Protein AF-0000000076074965 (afdb_homodimer)

Structure (mmCIF, N/CA/C/O backbone):
data_AF-0000000076074965-model_v1
#
loop_
_entity.id
_entity.type
_entity.pdbx_description
1 polymer 'Uncharacterized protein'
#
loop_
_atom_site.group_PDB
_atom_site.id
_atom_site.type_symbol
_atom_site.label_atom_id
_atom_site.label_alt_id
_atom_site.label_comp_id
_atom_site.label_asym_id
_atom_site.label_entity_id
_atom_site.label_seq_id
_atom_site.pdbx_PDB_ins_code
_atom_site.Cartn_x
_atom_site.Cartn_y
_atom_site.Cartn_z
_atom_site.occupancy
_atom_site.B_iso_or_equiv
_atom_site.auth_seq_id
_atom_site.auth_comp_id
_atom_site.auth_asym_id
_atom_site.auth_atom_id
_atom_site.pdbx_PDB_model_num
ATOM 1 N N . MET A 1 1 ? 56.344 32.188 -5.66 1 30.94 1 MET A N 1
ATOM 2 C CA . MET A 1 1 ? 55.094 32.375 -4.949 1 30.94 1 MET A CA 1
ATOM 3 C C . MET A 1 1 ? 54 31.516 -5.535 1 30.94 1 MET A C 1
ATOM 5 O O . MET A 1 1 ? 53.562 31.734 -6.672 1 30.94 1 MET A O 1
ATOM 9 N N . CYS A 1 2 ? 54.031 30.188 -5.254 1 29.92 2 CYS A N 1
ATOM 10 C CA . CYS A 1 2 ? 53.281 29.031 -5.711 1 29.92 2 CYS A CA 1
ATOM 11 C C . CYS A 1 2 ? 51.812 29.141 -5.324 1 29.92 2 CYS A C 1
ATOM 13 O O . CYS A 1 2 ? 51.5 29.297 -4.145 1 29.92 2 CYS A O 1
ATOM 15 N N . LYS A 1 3 ? 50.969 29.781 -6.207 1 28.8 3 LYS A N 1
ATOM 16 C CA . LYS A 1 3 ? 49.5 29.828 -6.145 1 28.8 3 LYS A CA 1
ATOM 17 C C . LYS A 1 3 ? 48.938 28.438 -5.891 1 28.8 3 LYS A C 1
ATOM 19 O O . LYS A 1 3 ? 49.125 27.516 -6.688 1 28.8 3 LYS A O 1
ATOM 24 N N . ASN A 1 4 ? 48.781 28.062 -4.648 1 34.25 4 ASN A N 1
ATOM 25 C CA . ASN A 1 4 ? 48.031 26.891 -4.203 1 34.25 4 ASN A CA 1
ATOM 26 C C . ASN A 1 4 ? 46.594 26.953 -4.68 1 34.25 4 ASN A C 1
ATOM 28 O O . ASN A 1 4 ? 45.812 27.828 -4.258 1 34.25 4 ASN A O 1
ATOM 32 N N . ARG A 1 5 ? 46.312 26.641 -6.004 1 29.83 5 ARG A N 1
ATOM 33 C CA . ARG A 1 5 ? 44.969 26.422 -6.473 1 29.83 5 ARG A CA 1
ATOM 34 C C . ARG A 1 5 ? 44.25 25.422 -5.582 1 29.83 5 ARG A C 1
ATOM 36 O O . ARG A 1 5 ? 44.594 24.25 -5.543 1 29.83 5 ARG A O 1
ATOM 43 N N . ARG A 1 6 ? 43.719 25.922 -4.43 1 29.56 6 ARG A N 1
ATOM 44 C CA . ARG A 1 6 ? 42.719 25.188 -3.666 1 29.56 6 ARG A CA 1
ATOM 45 C C . ARG A 1 6 ? 41.594 24.688 -4.574 1 29.56 6 ARG A C 1
ATOM 47 O O . ARG A 1 6 ? 40.875 25.5 -5.18 1 29.56 6 ARG A O 1
ATOM 54 N N . ILE A 1 7 ? 41.812 23.656 -5.445 1 31.64 7 ILE A N 1
ATOM 55 C CA . ILE A 1 7 ? 40.719 22.938 -6.094 1 31.64 7 ILE A CA 1
ATOM 56 C C . ILE A 1 7 ? 39.656 22.578 -5.059 1 31.64 7 ILE A C 1
ATOM 58 O O . ILE A 1 7 ? 39.938 21.812 -4.121 1 31.64 7 ILE A O 1
ATOM 62 N N . ASN A 1 8 ? 38.938 23.562 -4.527 1 28.23 8 ASN A N 1
ATOM 63 C CA . ASN A 1 8 ? 37.719 23.188 -3.795 1 28.23 8 ASN A CA 1
ATOM 64 C C . ASN A 1 8 ? 36.969 22.047 -4.496 1 28.23 8 ASN A C 1
ATOM 66 O O . ASN A 1 8 ? 36.469 22.219 -5.613 1 28.23 8 ASN A O 1
ATOM 70 N N . ALA A 1 9 ? 37.406 20.828 -4.324 1 31.23 9 ALA A N 1
ATOM 71 C CA . ALA A 1 9 ? 36.5 19.719 -4.641 1 31.23 9 ALA A CA 1
ATOM 72 C C . ALA A 1 9 ? 35.062 20.031 -4.188 1 31.23 9 ALA A C 1
ATOM 74 O O . ALA A 1 9 ? 34.812 20.172 -2.992 1 31.23 9 ALA A O 1
ATOM 75 N N . ILE A 1 10 ? 34.375 20.938 -4.844 1 33.75 10 ILE A N 1
ATOM 76 C CA . ILE A 1 10 ? 32.906 20.953 -4.621 1 33.75 10 ILE A CA 1
ATOM 77 C C . ILE A 1 10 ? 32.406 19.516 -4.469 1 33.75 10 ILE A C 1
ATOM 79 O O . ILE A 1 10 ? 32.531 18.703 -5.395 1 33.75 10 ILE A O 1
ATOM 83 N N . GLU A 1 11 ? 32.562 18.969 -3.314 1 34.59 11 GLU A N 1
ATOM 84 C CA . GLU A 1 11 ? 31.766 17.781 -3.057 1 34.59 11 GLU A CA 1
ATOM 85 C C . GLU A 1 11 ? 30.391 17.891 -3.707 1 34.59 11 GLU A C 1
ATOM 87 O O . GLU A 1 11 ? 29.609 18.797 -3.395 1 34.59 11 GLU A O 1
ATOM 92 N N . GLU A 1 12 ? 30.359 17.797 -5 1 34.75 12 GLU A N 1
ATOM 93 C CA . GLU A 1 12 ? 29.031 17.531 -5.555 1 34.75 12 GLU A CA 1
ATOM 94 C C . GLU A 1 12 ? 28.203 16.641 -4.617 1 34.75 12 GLU A C 1
ATOM 96 O O . GLU A 1 12 ? 28.578 15.508 -4.332 1 34.75 12 GLU A O 1
ATOM 101 N N . GLU A 1 13 ? 27.703 17.234 -3.5 1 36.97 13 GLU A N 1
ATOM 102 C CA . GLU A 1 13 ? 26.641 16.469 -2.885 1 36.97 13 GLU A CA 1
ATOM 103 C C . GLU A 1 13 ? 25.812 15.719 -3.938 1 36.97 13 GLU A C 1
ATOM 105 O O . GLU A 1 13 ? 25.297 16.328 -4.871 1 36.97 13 GLU A O 1
ATOM 110 N N . SER A 1 14 ? 26.297 14.75 -4.484 1 39.38 14 SER A N 1
ATOM 111 C CA . SER A 1 14 ? 25.422 13.914 -5.301 1 39.38 14 SER A CA 1
ATOM 112 C C . SER A 1 14 ? 23.969 13.992 -4.812 1 39.38 14 SER A C 1
ATOM 114 O O . SER A 1 14 ? 23.688 13.648 -3.664 1 39.38 14 SER A O 1
ATOM 116 N N . ASP A 1 15 ? 23.266 15.062 -5.004 1 43.41 15 ASP A N 1
ATOM 117 C CA . ASP A 1 15 ? 21.828 15.172 -4.797 1 43.41 15 ASP A CA 1
ATOM 118 C C . ASP A 1 15 ? 21.125 13.844 -5.094 1 43.41 15 ASP A C 1
ATOM 120 O O . ASP A 1 15 ? 20.766 13.57 -6.238 1 43.41 15 ASP A O 1
ATOM 124 N N . SER A 1 16 ? 21.547 12.797 -4.633 1 47.84 16 SER A N 1
ATOM 125 C CA . SER A 1 16 ? 20.875 11.523 -4.844 1 47.84 16 SER A CA 1
ATOM 126 C C . SER A 1 16 ? 19.359 11.664 -4.684 1 47.84 16 SER A C 1
ATOM 128 O O . SER A 1 16 ? 18.891 12.109 -3.639 1 47.84 16 SER A O 1
ATOM 130 N N . GLU A 1 17 ? 18.734 12.016 -5.797 1 59.56 17 GLU A N 1
ATOM 131 C CA . GLU A 1 17 ? 17.281 12.07 -5.883 1 59.56 17 GLU A CA 1
ATOM 132 C C . GLU A 1 17 ? 16.656 10.828 -5.266 1 59.56 17 GLU A C 1
ATOM 134 O O . GLU A 1 17 ? 16.984 9.703 -5.637 1 59.56 17 GLU A O 1
ATOM 139 N N . ASP A 1 18 ? 15.992 11 -3.996 1 74.44 18 ASP A N 1
ATOM 140 C CA . ASP A 1 18 ? 15.297 9.922 -3.311 1 74.44 18 ASP A CA 1
ATOM 141 C C . ASP A 1 18 ? 13.961 9.609 -3.982 1 74.44 18 ASP A C 1
ATOM 143 O O . ASP A 1 18 ? 13.219 10.523 -4.359 1 74.44 18 ASP A O 1
ATOM 147 N N . GLU A 1 19 ? 13.859 8.445 -4.535 1 85 19 GLU A N 1
ATOM 148 C CA . GLU A 1 19 ? 12.586 7.988 -5.074 1 85 19 GLU A CA 1
ATOM 149 C C . GLU A 1 19 ? 11.82 7.148 -4.047 1 85 19 GLU A C 1
ATOM 151 O O . GLU A 1 19 ? 12.391 6.238 -3.439 1 85 19 GLU A O 1
ATOM 156 N N . LEU A 1 20 ? 10.539 7.625 -3.676 1 85.69 20 LEU A N 1
ATOM 157 C CA . LEU A 1 20 ? 9.672 6.875 -2.773 1 85.69 20 LEU A CA 1
ATOM 158 C C . LEU A 1 20 ? 8.523 6.23 -3.537 1 85.69 20 LEU A C 1
ATOM 160 O O . LEU A 1 20 ? 8.008 6.809 -4.496 1 85.69 20 LEU A O 1
ATOM 164 N N . TYR A 1 21 ? 8.078 5.055 -3.084 1 84.12 21 TYR A N 1
ATOM 165 C CA . TYR A 1 21 ? 7.066 4.219 -3.719 1 84.12 21 TYR A CA 1
ATOM 166 C C . TYR A 1 21 ? 5.711 4.398 -3.049 1 84.12 21 TYR A C 1
ATOM 168 O O . TYR A 1 21 ? 5.613 4.379 -1.819 1 84.12 21 TYR A O 1
ATOM 176 N N . ILE A 1 22 ? 4.703 4.652 -3.895 1 85.62 22 ILE A N 1
ATOM 177 C CA . ILE A 1 22 ? 3.301 4.582 -3.5 1 85.62 22 ILE A CA 1
ATOM 178 C C . ILE A 1 22 ? 2.574 3.547 -4.355 1 85.62 22 ILE A C 1
ATOM 180 O O . ILE A 1 22 ? 2.283 3.799 -5.527 1 85.62 22 ILE A O 1
ATOM 184 N N . GLY A 1 23 ? 2.293 2.389 -3.811 1 84.44 23 GLY A N 1
ATOM 185 C CA . GLY A 1 23 ? 1.769 1.257 -4.559 1 84.44 23 GLY A CA 1
ATOM 186 C C . GLY A 1 23 ? 0.268 1.087 -4.41 1 84.44 23 GLY A C 1
ATOM 187 O O . GLY A 1 23 ? -0.254 -0.021 -4.559 1 84.44 23 GLY A O 1
ATOM 188 N N . CYS A 1 24 ? -0.486 2.139 -4.09 1 84.25 24 CYS A N 1
ATOM 189 C CA . CYS A 1 24 ? -1.932 2.029 -3.932 1 84.25 24 CYS A CA 1
ATOM 190 C C . CYS A 1 24 ? -2.596 1.649 -5.25 1 84.25 24 CYS A C 1
ATOM 192 O O . CYS A 1 24 ? -2.535 2.404 -6.223 1 84.25 24 CYS A O 1
ATOM 194 N N . ILE A 1 25 ? -3.17 0.46 -5.273 1 87.31 25 ILE A N 1
ATOM 195 C CA . ILE A 1 25 ? -3.828 -0.091 -6.453 1 87.31 25 ILE A CA 1
ATOM 196 C C . ILE A 1 25 ? -5.332 -0.185 -6.211 1 87.31 25 ILE A C 1
ATOM 198 O O . ILE A 1 25 ? -5.773 -0.802 -5.238 1 87.31 25 ILE A O 1
ATOM 202 N N . GLU A 1 26 ? -6.055 0.432 -7.098 1 88.56 26 GLU A N 1
ATOM 203 C CA . GLU A 1 26 ? -7.504 0.469 -6.934 1 88.56 26 GLU A CA 1
ATOM 204 C C . GLU A 1 26 ? -8.211 -0.323 -8.031 1 88.56 26 GLU A C 1
ATOM 206 O O . GLU A 1 26 ? -7.777 -0.308 -9.188 1 88.56 26 GLU A O 1
ATOM 211 N N . ASN A 1 27 ? -9.234 -1.048 -7.566 1 85.75 27 ASN A N 1
ATOM 212 C CA . ASN A 1 27 ? -10.148 -1.712 -8.484 1 85.75 27 ASN A CA 1
ATOM 213 C C . ASN A 1 27 ? -11.336 -0.818 -8.844 1 85.75 27 ASN A C 1
ATOM 215 O O . ASN A 1 27 ? -12.141 -0.474 -7.973 1 85.75 27 ASN A O 1
ATOM 219 N N . GLN A 1 28 ? -11.523 -0.404 -10.031 1 80.81 28 GLN A N 1
ATOM 220 C CA . GLN A 1 28 ? -12.523 0.583 -10.422 1 80.81 28 GLN A CA 1
ATOM 221 C C . GLN A 1 28 ? -13.93 -0.011 -10.383 1 80.81 28 GLN A C 1
ATOM 223 O O . GLN A 1 28 ? -14.914 0.719 -10.258 1 80.81 28 GLN A O 1
ATOM 228 N N . LYS A 1 29 ? -14.023 -1.3 -10.5 1 72.12 29 LYS A N 1
ATOM 229 C CA . LYS A 1 29 ? -15.336 -1.924 -10.633 1 72.12 29 LYS A CA 1
ATOM 230 C C . LYS A 1 29 ? -15.891 -2.338 -9.266 1 72.12 29 LYS A C 1
ATOM 232 O O . LYS A 1 29 ? -17.094 -2.467 -9.094 1 72.12 29 LYS A O 1
ATOM 237 N N . LYS A 1 30 ? -15.023 -2.617 -8.344 1 68.06 30 LYS A N 1
ATOM 238 C CA . LYS A 1 30 ? -15.492 -3.1 -7.047 1 68.06 30 LYS A CA 1
ATOM 239 C C . LYS A 1 30 ? -14.836 -2.332 -5.902 1 68.06 30 LYS A C 1
ATOM 241 O O . LYS A 1 30 ? -13.617 -2.182 -5.871 1 68.06 30 LYS A O 1
ATOM 246 N N . SER A 1 31 ? -15.781 -1.661 -5.301 1 65.12 31 SER A N 1
ATOM 247 C CA . SER A 1 31 ? -15.234 -1.074 -4.078 1 65.12 31 SER A CA 1
ATOM 248 C C . SER A 1 31 ? -14.898 -2.148 -3.051 1 65.12 31 SER A C 1
ATOM 250 O O . SER A 1 31 ? -15.719 -3.023 -2.768 1 65.12 31 SER A O 1
ATOM 252 N N . GLU A 1 32 ? -13.648 -2.285 -2.857 1 68.5 32 GLU A N 1
ATOM 253 C CA . GLU A 1 32 ? -13.281 -3.258 -1.83 1 68.5 32 GLU A CA 1
ATOM 254 C C . GLU A 1 32 ? -12.969 -2.568 -0.505 1 68.5 32 GLU A C 1
ATOM 256 O O . GLU A 1 32 ? -12.969 -1.339 -0.424 1 68.5 32 GLU A O 1
ATOM 261 N N . ASN A 1 33 ? -12.758 -3.389 0.458 1 85.19 33 ASN A N 1
ATOM 262 C CA . ASN A 1 33 ? -12.438 -3.012 1.832 1 85.19 33 ASN A CA 1
ATOM 263 C C . ASN A 1 33 ? -11.125 -2.24 1.915 1 85.19 33 ASN A C 1
ATOM 265 O O . ASN A 1 33 ? -10.195 -2.514 1.16 1 85.19 33 ASN A O 1
ATOM 269 N N . SER A 1 34 ? -11.211 -1.093 2.484 1 93.56 34 SER A N 1
ATOM 270 C CA . SER A 1 34 ? -10.016 -0.318 2.805 1 93.56 34 SER A CA 1
ATOM 271 C C . SER A 1 34 ? -9.922 -0.034 4.301 1 93.56 34 SER A C 1
ATOM 273 O O . SER A 1 34 ? -10.945 0.121 4.973 1 93.56 34 SER A O 1
ATOM 275 N N . TRP A 1 35 ? -8.734 -0.077 4.797 1 96.12 35 TRP A N 1
ATOM 276 C CA . TRP A 1 35 ? -8.516 0.4 6.156 1 96.12 35 TRP A CA 1
ATOM 277 C C . TRP A 1 35 ? -8.305 1.91 6.18 1 96.12 35 TRP A C 1
ATOM 279 O O . TRP A 1 35 ? -7.363 2.42 5.562 1 96.12 35 TRP A O 1
ATOM 289 N N . MET A 1 36 ? -9.273 2.57 6.84 1 97.25 36 MET A N 1
ATOM 290 C CA . MET A 1 36 ? -9.203 4.023 6.98 1 97.25 36 MET A CA 1
ATOM 291 C C . MET A 1 36 ? -9.023 4.418 8.438 1 97.25 36 MET A C 1
ATOM 293 O O . MET A 1 36 ? -9.461 3.699 9.344 1 97.25 36 MET A O 1
ATOM 297 N N . VAL A 1 37 ? -8.383 5.57 8.625 1 97.06 37 VAL A N 1
ATOM 298 C CA . VAL A 1 37 ? -8.273 6.148 9.961 1 97.06 37 VAL A CA 1
ATOM 299 C C . VAL A 1 37 ? -8.539 7.648 9.898 1 97.06 37 VAL A C 1
ATOM 301 O O . VAL A 1 37 ? -8.117 8.32 8.953 1 97.06 37 VAL A O 1
ATOM 304 N N . ASN A 1 38 ? -9.273 8.102 10.852 1 97.56 38 ASN A N 1
ATOM 305 C CA . ASN A 1 38 ? -9.438 9.539 11.016 1 97.56 38 ASN A CA 1
ATOM 306 C C . ASN A 1 38 ? -8.336 10.133 11.891 1 97.56 38 ASN A C 1
ATOM 308 O O . ASN A 1 38 ? -8.156 9.727 13.039 1 97.56 38 ASN A O 1
ATOM 312 N N . LEU A 1 39 ? -7.641 11.086 11.297 1 97.56 39 LEU A N 1
ATOM 313 C CA . LEU A 1 39 ? -6.582 11.773 12.039 1 97.56 39 LEU A CA 1
ATOM 314 C C . LEU A 1 39 ? -6.895 13.258 12.188 1 97.56 39 LEU A C 1
ATOM 316 O O . LEU A 1 39 ? -7.562 13.844 11.336 1 97.56 39 LEU A O 1
ATOM 320 N N . ASN A 1 40 ? -6.426 13.75 13.25 1 97.38 40 ASN A N 1
ATOM 321 C CA . ASN A 1 40 ? -6.551 15.195 13.461 1 97.38 40 ASN A CA 1
ATOM 322 C C . ASN A 1 40 ? -5.277 15.93 13.055 1 97.38 40 ASN A C 1
ATOM 324 O O . ASN A 1 40 ? -4.203 15.664 13.602 1 97.38 40 ASN A O 1
ATOM 328 N N . LEU A 1 41 ? -5.398 16.75 12.047 1 97.56 41 LEU A N 1
ATOM 329 C CA . LEU A 1 41 ? -4.309 17.609 11.57 1 97.56 41 LEU A CA 1
ATOM 330 C C . LEU A 1 41 ? -4.484 19.031 12.055 1 97.56 41 LEU A C 1
ATOM 332 O O . LEU A 1 41 ? -5.184 19.828 11.422 1 97.56 41 LEU A O 1
ATOM 336 N N . ASN A 1 42 ? -3.756 19.391 13.07 1 92.81 42 ASN A N 1
ATOM 337 C CA . ASN A 1 42 ? -3.869 20.75 13.617 1 92.81 42 ASN A CA 1
ATOM 338 C C . ASN A 1 42 ? -5.328 21.172 13.742 1 92.81 42 ASN A C 1
ATOM 340 O O . ASN A 1 42 ? -5.699 22.266 13.305 1 92.81 42 ASN A O 1
ATOM 344 N N . GLY A 1 43 ? -6.191 20.312 14.172 1 90.94 43 GLY A N 1
ATOM 345 C CA . GLY A 1 43 ? -7.586 20.641 14.438 1 90.94 43 GLY A CA 1
ATOM 346 C C . GLY A 1 43 ? -8.523 20.188 13.336 1 90.94 43 GLY A C 1
ATOM 347 O O . GLY A 1 43 ? -9.742 20.172 13.523 1 90.94 43 GLY A O 1
ATOM 348 N N . LYS A 1 44 ? -8.031 19.828 12.227 1 95.38 44 LYS A N 1
ATOM 349 C CA . LYS A 1 44 ? -8.844 19.328 11.117 1 95.38 44 LYS A CA 1
ATOM 350 C C . LYS A 1 44 ? -8.836 17.797 11.094 1 95.38 44 LYS A C 1
ATOM 352 O O . LYS A 1 44 ? -7.773 17.172 11.016 1 95.38 44 LYS A O 1
ATOM 357 N N . ASN A 1 45 ? -10.086 17.281 11.133 1 97.19 45 ASN A N 1
ATOM 358 C CA . ASN A 1 45 ? -10.195 15.836 10.961 1 97.19 45 ASN A CA 1
ATOM 359 C C . ASN A 1 45 ? -10.078 15.438 9.492 1 97.19 45 ASN A C 1
ATOM 361 O O . ASN A 1 45 ? -10.734 16.031 8.633 1 97.19 45 ASN A O 1
ATOM 365 N N . GLN A 1 46 ? -9.234 14.508 9.258 1 98.38 46 GLN A N 1
ATOM 366 C CA . GLN A 1 46 ? -8.977 14.055 7.891 1 98.38 46 GLN A CA 1
ATOM 367 C C . GLN A 1 46 ? -8.852 12.539 7.828 1 98.38 46 GLN A C 1
ATOM 369 O O . GLN A 1 46 ? -8.18 11.93 8.664 1 98.38 46 GLN A O 1
ATOM 374 N N . LYS A 1 47 ? -9.516 11.93 6.84 1 98.12 47 LYS A N 1
ATOM 375 C CA . LYS A 1 47 ? -9.438 10.484 6.629 1 98.12 47 LYS A CA 1
ATOM 376 C C . LYS A 1 47 ? -8.195 10.109 5.82 1 98.12 47 LYS A C 1
ATOM 378 O O . LYS A 1 47 ? -7.91 10.734 4.793 1 98.12 47 LYS A O 1
ATOM 383 N N . PHE A 1 48 ? -7.457 9.125 6.344 1 98.25 48 PHE A N 1
ATOM 384 C CA . PHE A 1 48 ? -6.281 8.578 5.68 1 98.25 48 PHE A CA 1
ATOM 385 C C . PHE A 1 48 ? -6.457 7.094 5.395 1 98.25 48 PHE A C 1
ATOM 387 O O . PHE A 1 48 ? -6.98 6.355 6.234 1 98.25 48 PHE A O 1
ATOM 394 N N . LYS A 1 49 ? -6.078 6.699 4.23 1 97.75 49 LYS A N 1
ATOM 395 C CA . LYS A 1 49 ? -5.957 5.273 3.936 1 97.75 49 LYS A CA 1
ATOM 396 C C . LYS A 1 49 ? -4.652 4.707 4.488 1 97.75 49 LYS A C 1
ATOM 398 O O . LYS A 1 49 ? -3.588 5.305 4.316 1 97.75 49 LYS A O 1
ATOM 403 N N . LEU A 1 50 ? -4.75 3.6 5.266 1 97.75 50 LEU A N 1
ATOM 404 C CA . LEU A 1 50 ? -3.561 2.895 5.723 1 97.75 50 LEU A CA 1
ATOM 405 C C . LEU A 1 50 ? -2.932 2.092 4.59 1 97.75 50 LEU A C 1
ATOM 407 O O . LEU A 1 50 ? -3.58 1.216 4.012 1 97.75 50 LEU A O 1
ATOM 411 N N . ASP A 1 51 ? -1.72 2.373 4.273 1 96.94 51 ASP A N 1
ATOM 412 C CA . ASP A 1 51 ? -1.051 1.744 3.137 1 96.94 51 ASP A CA 1
ATOM 413 C C . ASP A 1 51 ? 0.334 1.234 3.527 1 96.94 51 ASP A C 1
ATOM 415 O O . ASP A 1 51 ? 1.319 1.972 3.445 1 96.94 51 ASP A O 1
ATOM 419 N N . THR A 1 52 ? 0.421 -0.069 3.834 1 97.06 52 THR A N 1
ATOM 420 C CA . THR A 1 52 ? 1.688 -0.661 4.25 1 97.06 52 THR A CA 1
ATOM 421 C C . THR A 1 52 ? 2.646 -0.777 3.07 1 97.06 52 THR A C 1
ATOM 423 O O . THR A 1 52 ? 3.842 -1.011 3.256 1 97.06 52 THR A O 1
ATOM 426 N N . GLY A 1 53 ? 2.172 -0.618 1.836 1 96.69 53 GLY A N 1
ATOM 427 C CA . GLY A 1 53 ? 3.035 -0.634 0.667 1 96.69 53 GLY A CA 1
ATOM 428 C C . GLY A 1 53 ? 3.654 0.717 0.364 1 96.69 53 GLY A C 1
ATOM 429 O O . GLY A 1 53 ? 4.594 0.812 -0.427 1 96.69 53 GLY A O 1
ATOM 430 N N . ALA A 1 54 ? 3.1 1.723 0.938 1 96.56 54 ALA A N 1
ATOM 431 C CA . ALA A 1 54 ? 3.566 3.078 0.656 1 96.56 54 ALA A CA 1
ATOM 432 C C . ALA A 1 54 ? 4.758 3.443 1.536 1 96.56 54 ALA A C 1
ATOM 434 O O . ALA A 1 54 ? 4.754 3.172 2.74 1 96.56 54 ALA A O 1
ATOM 435 N N . GLN A 1 55 ? 5.664 4.102 0.953 1 96.44 55 GLN A N 1
ATOM 436 C CA . GLN A 1 55 ? 6.895 4.465 1.65 1 96.44 55 GLN A CA 1
ATOM 437 C C . GLN A 1 55 ? 6.863 5.926 2.09 1 96.44 55 GLN A C 1
ATOM 439 O O . GLN A 1 55 ? 7.871 6.461 2.557 1 96.44 55 GLN A O 1
ATOM 444 N N . ALA A 1 56 ? 5.777 6.551 1.964 1 96.5 56 ALA A N 1
ATOM 445 C CA . ALA A 1 56 ? 5.602 7.949 2.352 1 96.5 56 ALA A CA 1
ATOM 446 C C . ALA A 1 56 ? 4.16 8.219 2.775 1 96.5 56 ALA A C 1
ATOM 448 O O . ALA A 1 56 ? 3.246 7.484 2.398 1 96.5 56 ALA A O 1
ATOM 449 N N . ASN A 1 57 ? 4.027 9.219 3.629 1 98.06 57 ASN A N 1
ATOM 450 C CA . ASN A 1 57 ? 2.721 9.844 3.812 1 98.06 57 ASN A CA 1
ATOM 451 C C . ASN A 1 57 ? 2.416 10.844 2.705 1 98.06 57 ASN A C 1
ATOM 453 O O . ASN A 1 57 ? 3.295 11.602 2.289 1 98.06 57 ASN A O 1
ATOM 457 N N . VAL A 1 58 ? 1.208 10.844 2.225 1 98.62 58 VAL A N 1
ATOM 458 C CA . VAL A 1 58 ? 0.878 11.703 1.092 1 98.62 58 VAL A CA 1
ATOM 459 C C . VAL A 1 58 ? -0.396 12.484 1.393 1 98.62 58 VAL A C 1
ATOM 461 O O . VAL A 1 58 ? -1.369 11.93 1.908 1 98.62 58 VAL A O 1
ATOM 464 N N . ILE A 1 59 ? -0.333 13.766 1.103 1 98.62 59 ILE A N 1
ATOM 465 C CA . ILE A 1 59 ? -1.501 14.625 1.243 1 98.62 59 ILE A CA 1
ATOM 466 C C . ILE A 1 59 ? -1.651 15.5 -0 1 98.62 59 ILE A C 1
ATOM 468 O O . ILE A 1 59 ? -0.68 16.109 -0.465 1 98.62 59 ILE A O 1
ATOM 472 N N . PRO A 1 60 ? -2.805 15.547 -0.625 1 98.5 60 PRO A N 1
ATOM 473 C CA . PRO A 1 60 ? -3.047 16.5 -1.717 1 98.5 60 PRO A CA 1
ATOM 474 C C . PRO A 1 60 ? -3.012 17.953 -1.256 1 98.5 60 PRO A C 1
ATOM 476 O O . PRO A 1 60 ? -3.465 18.266 -0.152 1 98.5 60 PRO A O 1
ATOM 479 N N . TYR A 1 61 ? -2.584 18.797 -2.141 1 98.44 61 TYR A N 1
ATOM 480 C CA . TYR A 1 61 ? -2.516 20.219 -1.833 1 98.44 61 TYR A CA 1
ATOM 481 C C . TYR A 1 61 ? -3.889 20.766 -1.456 1 98.44 61 TYR A C 1
ATOM 483 O O . TYR A 1 61 ? -4.008 21.578 -0.538 1 98.44 61 TYR A O 1
ATOM 491 N N . LYS A 1 62 ? -4.879 20.312 -2.123 1 98.12 62 LYS A N 1
ATOM 492 C CA . LYS A 1 62 ? -6.246 20.75 -1.862 1 98.12 62 LYS A CA 1
ATOM 493 C C . LYS A 1 62 ? -6.656 20.469 -0.423 1 98.12 62 LYS A C 1
ATOM 495 O O . LYS A 1 62 ? -7.41 21.219 0.182 1 98.12 62 LYS A O 1
ATOM 500 N N . VAL A 1 63 ? -6.219 19.422 0.147 1 98.19 63 VAL A N 1
ATOM 501 C CA . VAL A 1 63 ? -6.508 19.047 1.529 1 98.19 63 VAL A CA 1
ATOM 502 C C . VAL A 1 63 ? -5.621 19.859 2.475 1 98.19 63 VAL A C 1
ATOM 504 O O . VAL A 1 63 ? -6.094 20.375 3.486 1 98.19 63 VAL A O 1
ATOM 507 N N . LEU A 1 64 ? -4.348 20 2.123 1 98.38 64 LEU A N 1
ATOM 508 C CA . LEU A 1 64 ? -3.387 20.703 2.961 1 98.38 64 LEU A CA 1
ATOM 509 C C . LEU A 1 64 ? -3.824 22.141 3.195 1 98.38 64 LEU A C 1
ATOM 511 O O . LEU A 1 64 ? -3.648 22.688 4.289 1 98.38 64 LEU A O 1
ATOM 515 N N . LYS A 1 65 ? -4.336 22.734 2.209 1 97.19 65 LYS A N 1
ATOM 516 C CA . LYS A 1 65 ? -4.734 24.141 2.277 1 97.19 65 LYS A CA 1
ATOM 517 C C . LYS A 1 65 ? -5.777 24.375 3.369 1 97.19 65 LYS A C 1
ATOM 519 O O . LYS A 1 65 ? -5.953 25.5 3.844 1 97.19 65 LYS A O 1
ATOM 524 N N . LEU A 1 66 ? -6.434 23.328 3.732 1 96.88 66 LEU A N 1
ATOM 525 C CA . LEU A 1 66 ? -7.5 23.438 4.719 1 96.88 66 LEU A CA 1
ATOM 526 C C . LEU A 1 66 ? -6.969 23.172 6.125 1 96.88 66 LEU A C 1
ATOM 528 O O . LEU A 1 66 ? -7.707 23.312 7.105 1 96.88 66 LEU A O 1
ATOM 532 N N . VAL A 1 67 ? -5.789 22.75 6.223 1 97.19 67 VAL A N 1
ATOM 533 C CA . VAL A 1 67 ? -5.164 22.484 7.512 1 97.19 67 VAL A CA 1
ATOM 534 C C . VAL A 1 67 ? -4.656 23.797 8.117 1 97.19 67 VAL A C 1
ATOM 536 O O . VAL A 1 67 ? -3.971 24.578 7.441 1 97.19 67 VAL A O 1
ATOM 539 N N . LYS A 1 68 ? -4.973 24.031 9.32 1 93.06 68 LYS A N 1
ATOM 540 C CA . LYS A 1 68 ? -4.57 25.266 9.992 1 93.06 68 LYS A CA 1
ATOM 541 C C . LYS A 1 68 ? -3.123 25.188 10.469 1 93.06 68 LYS A C 1
ATOM 543 O O . LYS A 1 68 ? -2.561 24.094 10.586 1 93.06 68 LYS A O 1
ATOM 548 N N . GLY A 1 69 ? -2.504 26.375 10.688 1 90.19 69 GLY A N 1
ATOM 549 C CA . GLY A 1 69 ? -1.161 26.438 11.242 1 90.19 69 GLY A CA 1
ATOM 550 C C . GLY A 1 69 ? -0.077 26.469 10.18 1 90.19 69 GLY A C 1
ATOM 551 O O . GLY A 1 69 ? -0.339 26.828 9.031 1 90.19 69 GLY A O 1
ATOM 552 N N . ASP A 1 70 ? 1.16 26.219 10.625 1 87.25 70 ASP A N 1
ATOM 553 C CA . ASP A 1 70 ? 2.316 26.281 9.742 1 87.25 70 ASP A CA 1
ATOM 554 C C . ASP A 1 70 ? 2.441 25 8.914 1 87.25 70 ASP A C 1
ATOM 556 O O . ASP A 1 70 ? 2.99 24 9.391 1 87.25 70 ASP A O 1
ATOM 560 N N . THR A 1 71 ? 1.844 25.062 7.754 1 93.75 71 THR A N 1
ATOM 561 C CA . THR A 1 71 ? 1.901 23.953 6.809 1 93.75 71 THR A CA 1
ATOM 562 C C . THR A 1 71 ? 2.656 24.359 5.543 1 93.75 71 THR A C 1
ATOM 564 O O . THR A 1 71 ? 2.244 24.031 4.434 1 93.75 71 THR A O 1
ATOM 567 N N . LYS A 1 72 ? 3.771 25.094 5.746 1 96.5 72 LYS A N 1
ATOM 568 C CA . LYS A 1 72 ? 4.551 25.562 4.602 1 96.5 72 LYS A CA 1
ATOM 569 C C . LYS A 1 72 ? 5.09 24.375 3.791 1 96.5 72 LYS A C 1
ATOM 571 O O . LYS A 1 72 ? 5.594 23.406 4.359 1 96.5 72 LYS A O 1
ATOM 576 N N . ILE A 1 73 ? 4.922 24.547 2.551 1 98.12 73 ILE A N 1
ATOM 577 C CA . ILE A 1 73 ? 5.492 23.547 1.656 1 98.12 73 ILE A CA 1
ATOM 578 C C . ILE A 1 73 ? 6.961 23.875 1.396 1 98.12 73 ILE A C 1
ATOM 580 O O . ILE A 1 73 ? 7.297 24.969 0.954 1 98.12 73 ILE A O 1
ATOM 584 N N . ILE A 1 74 ? 7.793 22.891 1.658 1 97.62 74 ILE A N 1
ATOM 585 C CA . ILE A 1 74 ? 9.227 23.047 1.439 1 97.62 74 ILE A CA 1
ATOM 586 C C . ILE A 1 74 ? 9.641 22.266 0.197 1 97.62 74 ILE A C 1
ATOM 588 O O . ILE A 1 74 ? 9.172 21.141 -0.023 1 97.62 74 ILE A O 1
ATOM 592 N N . PRO A 1 75 ? 10.57 22.859 -0.603 1 95.88 75 PRO A N 1
ATOM 593 C CA . PRO A 1 75 ? 11.07 22.094 -1.749 1 95.88 75 PRO A CA 1
ATOM 594 C C . PRO A 1 75 ? 11.711 20.766 -1.342 1 95.88 75 PRO A C 1
ATOM 596 O O . PRO A 1 75 ? 12.375 20.688 -0.304 1 95.88 75 PRO A O 1
ATOM 599 N N . SER A 1 76 ? 11.398 19.797 -2.121 1 92.81 76 SER A N 1
ATOM 600 C CA . SER A 1 76 ? 11.938 18.469 -1.863 1 92.81 76 SER A CA 1
ATOM 601 C C . SER A 1 76 ? 12.469 17.828 -3.145 1 92.81 76 SER A C 1
ATOM 603 O O . SER A 1 76 ? 11.883 18 -4.215 1 92.81 76 SER A O 1
ATOM 605 N N . LYS A 1 77 ? 13.547 17.062 -3.053 1 88 77 LYS A N 1
ATOM 606 C CA . LYS A 1 77 ? 14.102 16.328 -4.184 1 88 77 LYS A CA 1
ATOM 607 C C . LYS A 1 77 ? 13.508 14.93 -4.266 1 88 77 LYS A C 1
ATOM 609 O O . LYS A 1 77 ? 13.805 14.172 -5.195 1 88 77 LYS A O 1
ATOM 614 N N . THR A 1 78 ? 12.625 14.703 -3.33 1 87.69 78 THR A N 1
ATOM 615 C CA . THR A 1 78 ? 12.031 13.375 -3.291 1 87.69 78 THR A CA 1
ATOM 616 C C . THR A 1 78 ? 11.023 13.203 -4.422 1 87.69 78 THR A C 1
ATOM 618 O O . THR A 1 78 ? 10.156 14.055 -4.625 1 87.69 78 THR A O 1
ATOM 621 N N . ARG A 1 79 ? 11.219 12.094 -5.148 1 93.44 79 ARG A N 1
ATOM 622 C CA . ARG A 1 79 ? 10.242 11.727 -6.176 1 93.44 79 ARG A CA 1
ATOM 623 C C . ARG A 1 79 ? 9.352 10.586 -5.699 1 93.44 79 ARG A C 1
ATOM 625 O O . ARG A 1 79 ? 9.82 9.641 -5.062 1 93.44 79 ARG A O 1
ATOM 632 N N . LEU A 1 80 ? 8.07 10.805 -5.934 1 94.69 80 LEU A N 1
ATOM 633 C CA . LEU A 1 80 ? 7.125 9.719 -5.691 1 94.69 80 LEU A CA 1
ATOM 634 C C . LEU A 1 80 ? 6.809 8.977 -6.988 1 94.69 80 LEU A C 1
ATOM 636 O O . LEU A 1 80 ? 6.555 9.602 -8.023 1 94.69 80 LEU A O 1
ATOM 640 N N . VAL A 1 81 ? 6.816 7.668 -6.906 1 95.31 81 VAL A N 1
ATOM 641 C CA . VAL A 1 81 ? 6.492 6.859 -8.078 1 95.31 81 VAL A CA 1
ATOM 642 C C . VAL A 1 81 ? 5.348 5.902 -7.738 1 95.31 81 VAL A C 1
ATOM 644 O O . VAL A 1 81 ? 5.262 5.398 -6.613 1 95.31 81 VAL A O 1
ATOM 647 N N . THR A 1 82 ? 4.52 5.676 -8.719 1 95.75 82 THR A N 1
ATOM 648 C CA . THR A 1 82 ? 3.42 4.73 -8.547 1 95.75 82 THR A CA 1
ATOM 649 C C . THR A 1 82 ? 3.895 3.301 -8.789 1 95.75 82 THR A C 1
ATOM 651 O O . THR A 1 82 ? 5.062 3.074 -9.109 1 95.75 82 THR A O 1
ATOM 654 N N . TYR A 1 83 ? 2.939 2.357 -8.594 1 93.94 83 TYR A N 1
ATOM 655 C CA . TYR A 1 83 ? 3.203 0.938 -8.797 1 93.94 83 TYR A CA 1
ATOM 656 C C . TYR A 1 83 ? 3.709 0.681 -10.211 1 93.94 83 TYR A C 1
ATOM 658 O O . TYR A 1 83 ? 4.602 -0.144 -10.422 1 93.94 83 TYR A O 1
ATOM 666 N N . SER A 1 84 ? 3.139 1.477 -11.234 1 92 84 SER A N 1
ATOM 667 C CA . SER A 1 84 ? 3.514 1.291 -12.625 1 92 84 SER A CA 1
ATOM 668 C C . SER A 1 84 ? 4.789 2.055 -12.961 1 92 84 SER A C 1
ATOM 670 O O . SER A 1 84 ? 5.273 1.997 -14.094 1 92 84 SER A O 1
ATOM 672 N N . GLY A 1 85 ? 5.285 2.812 -12.031 1 92.06 85 GLY A N 1
ATOM 673 C CA . GLY A 1 85 ? 6.523 3.533 -12.266 1 92.06 85 GLY A CA 1
ATOM 674 C C . GLY A 1 85 ? 6.309 4.973 -12.695 1 92.06 85 GLY A C 1
ATOM 675 O O . GLY A 1 85 ? 7.266 5.691 -12.984 1 92.06 85 GLY A O 1
ATOM 676 N N . GLU A 1 86 ? 5.105 5.355 -12.727 1 92.75 86 GLU A N 1
ATOM 677 C CA . GLU A 1 86 ? 4.805 6.734 -13.086 1 92.75 86 GLU A CA 1
ATOM 678 C C . GLU A 1 86 ? 5.258 7.703 -12 1 92.75 86 GLU A C 1
ATOM 680 O O . GLU A 1 86 ? 5.059 7.449 -10.812 1 92.75 86 GLU A O 1
ATOM 685 N N . LYS A 1 87 ? 5.918 8.773 -12.445 1 93.56 87 LYS A N 1
ATOM 686 C CA . LYS A 1 87 ? 6.289 9.836 -11.516 1 93.56 87 LYS A CA 1
ATOM 687 C C . LYS A 1 87 ? 5.105 10.75 -11.219 1 93.56 87 LYS A C 1
ATOM 689 O O . LYS A 1 8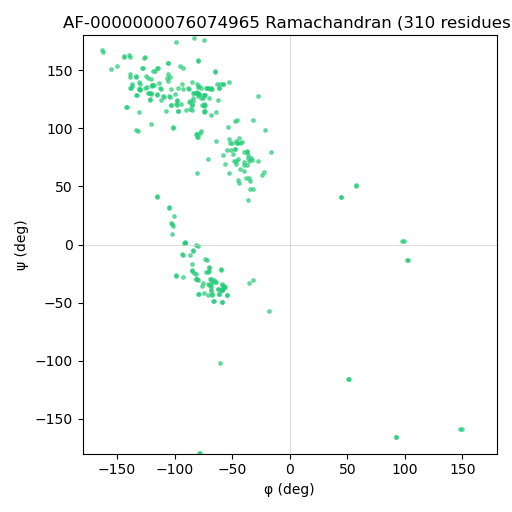7 ? 4.43 11.219 -12.141 1 93.56 87 LYS A O 1
ATOM 694 N N . MET A 1 88 ? 4.98 11.039 -9.977 1 95.81 88 MET A N 1
ATOM 695 C CA . MET A 1 88 ? 3.838 11.859 -9.578 1 95.81 88 MET A CA 1
ATOM 696 C C . MET A 1 88 ? 4.227 13.336 -9.492 1 95.81 88 MET A C 1
ATOM 698 O O . MET A 1 88 ? 5.406 13.656 -9.336 1 95.81 88 MET A O 1
ATOM 702 N N . ASP A 1 89 ? 3.184 14.195 -9.688 1 96.56 89 ASP A N 1
ATOM 703 C CA . ASP A 1 89 ? 3.354 15.641 -9.547 1 96.56 89 ASP A CA 1
ATOM 704 C C . ASP A 1 89 ? 3.4 16.047 -8.078 1 96.56 89 ASP A C 1
ATOM 706 O O . ASP A 1 89 ? 2.359 16.219 -7.438 1 96.56 89 ASP A O 1
ATOM 710 N N . VAL A 1 90 ? 4.66 16.219 -7.543 1 97.19 90 VAL A N 1
ATOM 711 C CA . VAL A 1 90 ? 4.891 16.547 -6.137 1 97.19 90 VAL A CA 1
ATOM 712 C C . VAL A 1 90 ? 5.289 18.016 -6.004 1 97.19 90 VAL A C 1
ATOM 714 O O . VAL A 1 90 ? 6.215 18.469 -6.676 1 97.19 90 VAL A O 1
ATOM 717 N N . LEU A 1 91 ? 4.613 18.766 -5.141 1 97.88 91 LEU A N 1
ATOM 718 C CA . LEU A 1 91 ? 4.891 20.172 -4.922 1 97.88 91 LEU A CA 1
ATOM 719 C C . LEU A 1 91 ? 6.039 20.359 -3.934 1 97.88 91 LEU A C 1
ATOM 721 O O . LEU A 1 91 ? 6.73 21.375 -3.959 1 97.88 91 LEU A O 1
ATOM 725 N N . GLY A 1 92 ? 6.238 19.422 -3.146 1 97.94 92 GLY A N 1
ATOM 726 C CA . GLY A 1 92 ? 7.203 19.453 -2.057 1 97.94 92 GLY A CA 1
ATOM 727 C C . GLY A 1 92 ? 6.77 18.641 -0.857 1 97.94 92 GLY A C 1
ATOM 728 O O . GLY A 1 92 ? 6.109 17.609 -1.009 1 97.94 92 GLY A O 1
ATOM 729 N N . LYS A 1 93 ? 7.332 18.953 0.258 1 97.94 93 LYS A N 1
ATOM 730 C CA . LYS A 1 93 ? 6.965 18.281 1.5 1 97.94 93 LYS A CA 1
ATOM 731 C C . LYS A 1 93 ? 6.562 19.297 2.572 1 97.94 93 LYS A C 1
ATOM 733 O O . LYS A 1 93 ? 6.82 20.484 2.438 1 97.94 93 LYS A O 1
ATOM 738 N N . CYS A 1 94 ? 5.879 18.844 3.557 1 97.75 94 CYS A N 1
ATOM 739 C CA . CYS A 1 94 ? 5.523 19.641 4.727 1 97.75 94 CYS A CA 1
ATOM 740 C C . CYS A 1 94 ? 5.539 18.781 5.992 1 97.75 94 CYS A C 1
ATOM 742 O O . CYS A 1 94 ? 5.637 17.562 5.918 1 97.75 94 CYS A O 1
ATOM 744 N N . TYR A 1 95 ? 5.605 19.453 7.102 1 97.31 95 TYR A N 1
ATOM 745 C CA . TYR A 1 95 ? 5.535 18.797 8.406 1 97.31 95 TYR A CA 1
ATOM 746 C C . TYR A 1 95 ? 4.281 19.234 9.156 1 97.31 95 TYR A C 1
ATOM 748 O O . TYR A 1 95 ? 3.973 20.422 9.242 1 97.31 95 TYR A O 1
ATOM 756 N N . ILE A 1 96 ? 3.535 18.234 9.641 1 97.19 96 ILE A N 1
ATOM 757 C CA . ILE A 1 96 ? 2.281 18.5 10.336 1 97.19 96 ILE A CA 1
ATOM 758 C C . ILE A 1 96 ? 2.256 17.719 11.656 1 97.19 96 ILE A C 1
ATOM 760 O O . ILE A 1 96 ? 2.713 16.578 11.727 1 97.19 96 ILE A O 1
ATOM 764 N N . ASN A 1 97 ? 1.737 18.406 12.703 1 95.44 97 ASN A N 1
ATOM 765 C CA . ASN A 1 97 ? 1.389 17.656 13.914 1 95.44 97 ASN A CA 1
ATOM 766 C C . ASN A 1 97 ? 0.11 16.844 13.719 1 95.44 97 ASN A C 1
ATOM 768 O O . ASN A 1 97 ? -0.944 17.406 13.414 1 95.44 97 ASN A O 1
ATOM 772 N N . VAL A 1 98 ? 0.284 15.531 13.867 1 96.56 98 VAL A N 1
ATOM 773 C CA . VAL A 1 98 ? -0.829 14.602 13.703 1 96.56 98 VAL A CA 1
ATOM 774 C C . VAL A 1 98 ? -1.228 14.023 15.062 1 96.56 98 VAL A C 1
ATOM 776 O O . VAL A 1 98 ? -0.378 13.531 15.805 1 96.56 98 VAL A O 1
ATOM 779 N N . SER A 1 99 ? -2.484 14.148 15.328 1 94.88 99 SER A N 1
ATOM 780 C CA . SER A 1 99 ? -2.984 13.594 16.578 1 94.88 99 SER A CA 1
ATOM 781 C C . SER A 1 99 ? -3.896 12.398 16.328 1 94.88 99 SER A C 1
ATOM 783 O O . SER A 1 99 ? -4.723 12.422 15.414 1 94.88 99 SER A O 1
ATOM 785 N N . HIS A 1 100 ? -3.693 11.406 17.031 1 94.31 100 HIS A N 1
ATOM 786 C CA . HIS A 1 100 ? -4.535 10.219 17.062 1 94.31 100 HIS A CA 1
ATOM 787 C C . HIS A 1 100 ? -4.664 9.672 18.484 1 94.31 100 HIS A C 1
ATOM 789 O O . HIS A 1 100 ? -3.67 9.258 19.078 1 94.31 100 HIS A O 1
ATOM 795 N N . LYS A 1 101 ? -5.887 9.672 18.938 1 89.19 101 LYS A N 1
ATOM 796 C CA . LYS A 1 101 ? -6.125 9.281 20.328 1 89.19 101 LYS A CA 1
ATOM 797 C C . LYS A 1 101 ? -5.219 10.055 21.281 1 89.19 101 LYS A C 1
ATOM 799 O O . LYS A 1 101 ? -5.262 11.281 21.328 1 89.19 101 LYS A O 1
ATOM 804 N N . ASP A 1 102 ? -4.289 9.352 22 1 87.25 102 ASP A N 1
ATOM 805 C CA . ASP A 1 102 ? -3.477 10.023 23 1 87.25 102 ASP A CA 1
ATOM 806 C C . ASP A 1 102 ? -2.066 10.297 22.484 1 87.25 102 ASP A C 1
ATOM 808 O O . ASP A 1 102 ? -1.172 10.656 23.25 1 87.25 102 ASP A O 1
ATOM 812 N N . LYS A 1 103 ? -1.986 10.219 21.219 1 90.69 103 LYS A N 1
ATOM 813 C CA . LYS A 1 103 ? -0.659 10.414 20.641 1 90.69 103 LYS A CA 1
ATOM 814 C C . LYS A 1 103 ? -0.635 11.633 19.719 1 90.69 103 LYS A C 1
ATOM 816 O O . LYS A 1 103 ? -1.599 11.883 19 1 90.69 103 LYS A O 1
ATOM 821 N N . ILE A 1 104 ? 0.477 12.398 19.891 1 92.94 104 ILE A N 1
ATOM 822 C CA . ILE A 1 104 ? 0.775 13.469 18.953 1 92.94 104 ILE A CA 1
ATOM 823 C C . ILE A 1 104 ? 2.146 13.234 18.328 1 92.94 104 ILE A C 1
ATOM 825 O O . ILE A 1 104 ? 3.135 13.023 19.031 1 92.94 104 ILE A O 1
ATOM 829 N N . GLU A 1 105 ? 2.156 13.195 17.016 1 94.25 105 GLU A N 1
ATOM 830 C CA . GLU A 1 105 ? 3.396 12.984 16.281 1 94.25 105 GLU A CA 1
ATOM 831 C C . GLU A 1 105 ? 3.57 14.031 15.18 1 94.25 105 GLU A C 1
ATOM 833 O O . GLU A 1 105 ? 2.621 14.344 14.461 1 94.25 105 GLU A O 1
ATOM 838 N N . ARG A 1 106 ? 4.832 14.578 15.141 1 95.31 106 ARG A N 1
ATOM 839 C CA . ARG A 1 106 ? 5.164 15.414 13.992 1 95.31 106 ARG A CA 1
ATOM 840 C C . ARG A 1 106 ? 5.641 14.57 12.82 1 95.31 106 ARG A C 1
ATOM 842 O O . ARG A 1 106 ? 6.645 13.859 12.922 1 95.31 106 ARG A O 1
ATOM 849 N N . MET A 1 107 ? 4.918 14.68 11.75 1 96.38 107 MET A N 1
ATOM 850 C CA . MET A 1 107 ? 5.203 13.781 10.633 1 96.38 107 MET A CA 1
ATOM 851 C C . MET A 1 107 ? 5.41 14.562 9.344 1 96.38 107 MET A C 1
ATOM 853 O O . MET A 1 107 ? 4.852 15.648 9.172 1 96.38 107 MET A O 1
ATOM 857 N N . GLU A 1 108 ? 6.211 13.945 8.492 1 97.25 108 GLU A N 1
ATOM 858 C CA . GLU A 1 108 ? 6.441 14.469 7.148 1 97.25 108 GLU A CA 1
ATOM 859 C C . GLU A 1 108 ? 5.398 13.945 6.164 1 97.25 108 GLU A C 1
ATOM 861 O O . GLU A 1 108 ? 5.066 12.758 6.176 1 97.25 108 GLU A O 1
ATOM 866 N N . PHE A 1 109 ? 4.863 14.875 5.336 1 97.88 109 PHE A N 1
ATOM 867 C CA . PHE A 1 109 ? 3.967 14.523 4.242 1 97.88 109 PHE A CA 1
ATOM 868 C C . PHE A 1 109 ? 4.512 15.031 2.91 1 97.88 109 PHE A C 1
ATOM 870 O O . PHE A 1 109 ? 4.949 16.172 2.809 1 97.88 109 PHE A O 1
ATOM 877 N N . ALA A 1 110 ? 4.551 14.109 1.918 1 98.25 110 ALA A N 1
ATOM 878 C CA . ALA A 1 110 ? 4.676 14.602 0.548 1 98.25 110 ALA A CA 1
ATOM 879 C C . ALA A 1 110 ? 3.383 15.273 0.087 1 98.25 110 ALA A C 1
ATOM 881 O O . ALA A 1 110 ? 2.291 14.734 0.298 1 98.25 110 ALA A O 1
ATOM 882 N N . VAL A 1 111 ? 3.539 16.453 -0.547 1 98.44 111 VAL A N 1
ATOM 883 C CA . VAL A 1 111 ? 2.385 17.219 -1.025 1 98.44 111 VAL A CA 1
ATOM 884 C C . VAL A 1 111 ? 2.25 17.047 -2.537 1 98.44 111 VAL A C 1
ATOM 886 O O . VAL A 1 111 ? 3.146 17.438 -3.293 1 98.44 111 VAL A O 1
ATOM 889 N N . VAL A 1 112 ? 1.032 16.484 -2.912 1 98.12 112 VAL A N 1
ATOM 890 C CA . VAL A 1 112 ? 0.846 16.234 -4.34 1 98.12 112 VAL A CA 1
ATOM 891 C C . VAL A 1 112 ? -0.122 17.281 -4.914 1 98.12 112 VAL A C 1
ATOM 893 O O . VAL A 1 112 ? -0.945 17.828 -4.188 1 98.12 112 VAL A O 1
ATOM 896 N N . ASN A 1 113 ? 0.027 17.484 -6.277 1 97.88 113 ASN A N 1
ATOM 897 C CA . ASN A 1 113 ? -0.742 18.516 -6.945 1 97.88 113 ASN A CA 1
ATOM 898 C C . ASN A 1 113 ? -1.892 17.938 -7.762 1 97.88 113 ASN A C 1
ATOM 900 O O . ASN A 1 113 ? -2.129 18.359 -8.898 1 97.88 113 ASN A O 1
ATOM 904 N N . PHE A 1 114 ? -2.486 16.891 -7.383 1 96.31 114 PHE A N 1
ATOM 905 C CA . PHE A 1 114 ? -3.668 16.281 -7.977 1 96.31 114 PHE A CA 1
ATOM 906 C C . PHE A 1 114 ? -4.609 15.766 -6.891 1 96.31 114 PHE A C 1
ATOM 908 O O . PHE A 1 114 ? -4.223 15.656 -5.727 1 96.31 114 PHE A O 1
ATOM 915 N N . ASN A 1 115 ? -5.848 15.516 -7.25 1 95.75 115 ASN A N 1
ATOM 916 C CA . ASN A 1 115 ? -6.832 14.992 -6.305 1 95.75 115 ASN A CA 1
ATOM 917 C C . ASN A 1 115 ? -6.633 13.5 -6.051 1 95.75 115 ASN A C 1
ATOM 919 O O . ASN A 1 115 ? -6.52 12.719 -6.996 1 95.75 115 ASN A O 1
ATOM 923 N N . ALA A 1 116 ? -6.512 13.188 -4.781 1 96 116 ALA A N 1
ATOM 924 C CA . ALA A 1 116 ? -6.316 11.789 -4.41 1 96 116 ALA A CA 1
ATOM 925 C C . ALA A 1 116 ? -6.625 11.57 -2.932 1 96 116 ALA A C 1
ATOM 927 O O . ALA A 1 116 ? -6.824 12.531 -2.182 1 96 116 ALA A O 1
ATOM 928 N N . GLN A 1 117 ? -6.762 10.312 -2.574 1 97 117 GLN A N 1
ATOM 929 C CA . GLN A 1 117 ? -6.926 9.898 -1.183 1 97 117 GLN A CA 1
ATOM 930 C C . GLN A 1 117 ? -5.656 10.164 -0.377 1 97 117 GLN A C 1
ATOM 932 O O . GLN A 1 117 ? -4.547 9.922 -0.856 1 97 117 GLN A O 1
ATOM 937 N N . CYS A 1 118 ? -5.773 10.758 0.843 1 98.56 118 CYS A N 1
ATOM 938 C CA . CYS A 1 118 ? -4.637 10.859 1.751 1 98.56 118 CYS A CA 1
ATOM 939 C C . CYS A 1 118 ? -4.117 9.477 2.131 1 98.56 118 CYS A C 1
ATOM 941 O O . CYS A 1 118 ? -4.902 8.562 2.385 1 98.56 118 CYS A O 1
ATOM 943 N N . ILE A 1 119 ? -2.777 9.375 2.154 1 98.44 119 ILE A N 1
ATOM 944 C CA . ILE A 1 119 ? -2.143 8.094 2.412 1 98.44 119 ILE A CA 1
ATOM 945 C C . ILE A 1 119 ? -1.27 8.188 3.662 1 98.44 119 ILE A C 1
ATOM 947 O O . ILE A 1 119 ? -0.533 9.156 3.84 1 98.44 119 ILE A O 1
ATOM 951 N N . LEU A 1 120 ? -1.454 7.246 4.562 1 97.81 120 LEU A N 1
ATOM 952 C CA . LEU A 1 120 ? -0.457 6.984 5.594 1 97.81 120 LEU A CA 1
ATOM 953 C C . LEU A 1 120 ? 0.418 5.793 5.211 1 97.81 120 LEU A C 1
ATOM 955 O O . LEU A 1 120 ? -0.082 4.676 5.047 1 97.81 120 LEU A O 1
ATOM 959 N N . GLY A 1 121 ? 1.669 5.992 5.109 1 97.44 121 GLY A N 1
ATOM 960 C CA . GLY A 1 121 ? 2.6 4.93 4.762 1 97.44 121 GLY A CA 1
ATOM 961 C C . GLY A 1 121 ? 2.928 4.02 5.93 1 97.44 121 GLY A C 1
ATOM 962 O O . GLY A 1 121 ? 2.459 4.242 7.051 1 97.44 121 GLY A O 1
ATOM 963 N N . LEU A 1 122 ? 3.77 3.059 5.641 1 97 122 LEU A N 1
ATOM 964 C CA . LEU A 1 122 ? 4.074 1.989 6.586 1 97 122 LEU A CA 1
ATOM 965 C C . LEU A 1 122 ? 4.645 2.555 7.883 1 97 122 LEU A C 1
ATOM 967 O O . LEU A 1 122 ? 4.164 2.229 8.969 1 97 122 LEU A O 1
ATOM 971 N N . SER A 1 123 ? 5.602 3.395 7.805 1 95.81 123 SER A N 1
ATOM 972 C CA . SER A 1 123 ? 6.281 3.91 8.992 1 95.81 123 SER A CA 1
ATOM 973 C C . SER A 1 123 ? 5.316 4.66 9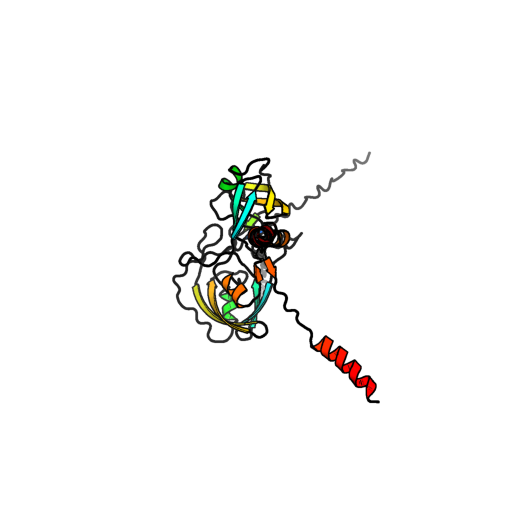.898 1 95.81 123 SER A C 1
ATOM 975 O O . SER A 1 123 ? 5.363 4.516 11.125 1 95.81 123 SER A O 1
ATOM 977 N N . ALA A 1 124 ? 4.488 5.434 9.305 1 95.81 124 ALA A N 1
ATOM 978 C CA . ALA A 1 124 ? 3.516 6.18 10.102 1 95.81 124 ALA A CA 1
ATOM 979 C C . ALA A 1 124 ? 2.496 5.246 10.742 1 95.81 124 ALA A C 1
ATOM 981 O O . ALA A 1 124 ? 2.104 5.441 11.898 1 95.81 124 ALA A O 1
ATOM 982 N N . CYS A 1 125 ? 2.031 4.27 9.953 1 95.81 125 CYS A N 1
ATOM 983 C CA . CYS A 1 125 ? 1.109 3.287 10.508 1 95.81 125 CYS A CA 1
ATOM 984 C C . CYS A 1 125 ? 1.702 2.627 11.75 1 95.81 125 CYS A C 1
ATOM 986 O O . CYS A 1 125 ? 1.005 2.428 12.742 1 95.81 125 CYS A O 1
ATOM 988 N N . GLU A 1 126 ? 2.938 2.301 11.633 1 94 126 GLU A N 1
ATOM 989 C CA . GLU A 1 126 ? 3.627 1.688 12.766 1 94 126 GLU A CA 1
ATOM 990 C C . GLU A 1 126 ? 3.77 2.674 13.922 1 94 126 GLU A C 1
ATOM 992 O O . GLU A 1 126 ? 3.498 2.328 15.07 1 94 126 GLU A O 1
ATOM 997 N N . LYS A 1 127 ? 4.215 3.824 13.602 1 92.75 127 LYS A N 1
ATOM 998 C CA . LYS A 1 127 ? 4.457 4.852 14.609 1 92.75 127 LYS A CA 1
ATOM 999 C C . LYS A 1 127 ? 3.186 5.16 15.398 1 92.75 127 LYS A C 1
ATOM 1001 O O . LYS A 1 127 ? 3.238 5.398 16.609 1 92.75 127 LYS A O 1
ATOM 1006 N N . LEU A 1 128 ? 2.08 5.172 14.789 1 94.62 128 LEU A N 1
ATOM 1007 C CA . LEU A 1 128 ? 0.805 5.492 15.422 1 94.62 128 LEU A CA 1
ATOM 1008 C C . LEU A 1 128 ? 0.132 4.234 15.953 1 94.62 128 LEU A C 1
ATOM 1010 O O . LEU A 1 128 ? -0.987 4.297 16.469 1 94.62 128 LEU A O 1
ATOM 1014 N N . ASN A 1 129 ? 0.746 3.098 15.82 1 93.19 129 ASN A N 1
ATOM 1015 C CA . ASN A 1 129 ? 0.243 1.813 16.297 1 93.19 129 ASN A CA 1
ATOM 1016 C C . ASN A 1 129 ? -1.123 1.489 15.695 1 93.19 129 ASN A C 1
ATOM 1018 O O . ASN A 1 129 ? -2.059 1.149 16.422 1 93.19 129 ASN A O 1
ATOM 1022 N N . LEU A 1 130 ? -1.156 1.6 14.422 1 95.44 130 LEU A N 1
ATOM 1023 C CA . LEU A 1 130 ? -2.436 1.385 13.758 1 95.44 130 LEU A CA 1
ATOM 1024 C C . LEU A 1 130 ? -2.521 -0.028 13.188 1 95.44 130 LEU A C 1
ATOM 1026 O O . LEU A 1 130 ? -3.617 -0.533 12.93 1 95.44 130 LEU A O 1
ATOM 1030 N N . ILE A 1 131 ? -1.387 -0.62 12.867 1 95.62 131 ILE A N 1
ATOM 1031 C CA . ILE A 1 131 ? -1.3 -1.934 12.234 1 95.62 131 ILE A CA 1
ATOM 1032 C C . ILE A 1 131 ? -0.157 -2.73 12.859 1 95.62 131 ILE A C 1
ATOM 1034 O O . ILE A 1 131 ? 0.881 -2.166 13.219 1 95.62 131 ILE A O 1
ATOM 1038 N N . ASN A 1 132 ? -0.416 -4.07 12.961 1 94.12 132 ASN A N 1
ATOM 1039 C CA . ASN A 1 132 ? 0.628 -4.977 13.43 1 94.12 132 ASN A CA 1
ATOM 1040 C C . ASN A 1 132 ? 0.896 -6.09 12.422 1 94.12 1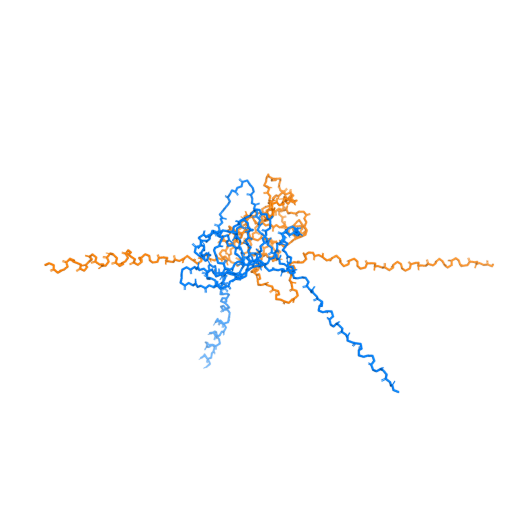32 ASN A C 1
ATOM 1042 O O . ASN A 1 132 ? -0.038 -6.629 11.82 1 94.12 132 ASN A O 1
ATOM 1046 N N . ARG A 1 133 ? 2.141 -6.281 12.258 1 93.06 133 ARG A N 1
ATOM 1047 C CA . ARG A 1 133 ? 2.512 -7.48 11.508 1 93.06 133 ARG A CA 1
ATOM 1048 C C . ARG A 1 133 ? 2.314 -8.734 12.352 1 93.06 133 ARG A C 1
ATOM 1050 O O . ARG A 1 133 ? 2.68 -8.758 13.531 1 93.06 133 ARG A O 1
ATOM 1057 N N . VAL A 1 134 ? 1.591 -9.711 11.781 1 88.69 134 VAL A N 1
ATOM 1058 C CA . VAL A 1 134 ? 1.466 -10.977 12.5 1 88.69 134 VAL A CA 1
ATOM 1059 C C . VAL A 1 134 ? 2.711 -11.828 12.258 1 88.69 134 VAL A C 1
ATOM 1061 O O . VAL A 1 134 ? 3.055 -12.125 11.109 1 88.69 134 VAL A O 1
ATOM 1064 N N . MET A 1 135 ? 3.686 -11.75 13.164 1 73.56 135 MET A N 1
ATOM 1065 C CA . MET A 1 135 ? 4.914 -12.523 13.055 1 73.56 135 MET A CA 1
ATOM 1066 C C . MET A 1 135 ? 4.664 -13.992 13.391 1 73.56 135 MET A C 1
ATOM 1068 O O . MET A 1 135 ? 3.807 -14.305 14.219 1 73.56 135 MET A O 1
ATOM 1072 N N . SER A 1 136 ? 4.809 -14.898 12.453 1 54.53 136 SER A N 1
ATOM 1073 C CA . SER A 1 136 ? 4.785 -16.312 12.844 1 54.53 136 SER A CA 1
ATOM 1074 C C . SER A 1 136 ? 5.77 -16.578 13.977 1 54.53 136 SER A C 1
ATOM 1076 O O . SER A 1 136 ? 6.926 -16.156 13.922 1 54.53 136 SER A O 1
ATOM 1078 N N . VAL A 1 137 ? 5.371 -16.406 15.195 1 47.62 137 VAL A N 1
ATOM 1079 C CA . VAL A 1 137 ? 6.238 -17.109 16.141 1 47.62 137 VAL A CA 1
ATOM 1080 C C . VAL A 1 137 ? 6.727 -18.422 15.539 1 47.62 137 VAL A C 1
ATOM 1082 O O . VAL A 1 137 ? 5.934 -19.344 15.32 1 47.62 137 VAL A O 1
ATOM 1085 N N . GLU A 1 138 ? 7.344 -18.281 14.453 1 44.69 138 GLU A N 1
ATOM 1086 C CA . GLU A 1 138 ? 7.977 -19.578 14.195 1 44.69 138 GLU A CA 1
ATOM 1087 C C . GLU A 1 138 ? 8.469 -20.219 15.492 1 44.69 138 GLU A C 1
ATOM 1089 O O . GLU A 1 138 ? 9.328 -19.656 16.172 1 44.69 138 GLU A O 1
ATOM 1094 N N . LYS A 1 139 ? 7.602 -20.641 16.359 1 40.94 139 LYS A N 1
ATOM 1095 C CA . LYS A 1 139 ? 8.062 -21.578 17.375 1 40.94 139 LYS A CA 1
ATOM 1096 C C . LYS A 1 139 ? 9.094 -22.547 16.797 1 40.94 139 LYS A C 1
ATOM 1098 O O . LYS A 1 139 ? 8.766 -23.375 15.938 1 40.94 139 LYS A O 1
ATOM 1103 N N . SER A 1 140 ? 10.234 -22.156 16.562 1 38.66 140 SER A N 1
ATOM 1104 C CA . SER A 1 140 ? 11.203 -23.25 16.578 1 38.66 140 SER A CA 1
ATOM 1105 C C . SER A 1 140 ? 10.828 -24.297 17.625 1 38.66 140 SER A C 1
ATOM 1107 O O . SER A 1 140 ? 10.992 -24.062 18.828 1 38.66 140 SER A O 1
ATOM 1109 N N . ALA A 1 141 ? 9.719 -24.828 17.625 1 39.06 141 ALA A N 1
ATOM 1110 C CA . ALA A 1 141 ? 9.438 -26.016 18.422 1 39.06 141 ALA A CA 1
ATOM 1111 C C . ALA A 1 141 ? 10.656 -26.938 18.484 1 39.06 141 ALA A C 1
ATOM 1113 O O . ALA A 1 141 ? 10.789 -27.734 19.422 1 39.06 141 ALA A O 1
ATOM 1114 N N . GLU A 1 142 ? 11.438 -26.969 17.406 1 39 142 GLU A N 1
ATOM 1115 C CA . GLU A 1 142 ? 12.617 -27.828 17.469 1 39 142 GLU A CA 1
ATOM 1116 C C . GLU A 1 142 ? 13.633 -27.297 18.469 1 39 142 GLU A C 1
ATOM 1118 O O . GLU A 1 142 ? 14.461 -28.047 18.984 1 39 142 GLU A O 1
ATOM 1123 N N . SER A 1 143 ? 13.656 -26 18.609 1 40.03 143 SER A N 1
ATOM 1124 C CA . SER A 1 143 ? 14.602 -25.562 19.625 1 40.03 143 SER A CA 1
ATOM 1125 C C . SER A 1 143 ? 14.07 -25.812 21.031 1 40.03 143 SER A C 1
ATOM 1127 O O . SER A 1 143 ? 14.836 -25.953 21.984 1 40.03 143 SER A O 1
ATOM 1129 N N . ILE A 1 144 ? 12.742 -25.688 21.156 1 39.44 144 ILE A N 1
ATOM 1130 C CA . ILE A 1 144 ? 12.219 -26.016 22.469 1 39.44 144 ILE A CA 1
ATOM 1131 C C . ILE A 1 144 ? 12.227 -27.531 22.672 1 39.44 144 ILE A C 1
ATOM 1133 O O . ILE A 1 144 ? 12.578 -28.016 23.75 1 39.44 144 ILE A O 1
ATOM 1137 N N . LEU A 1 145 ? 11.836 -28.203 21.594 1 39 145 LEU A N 1
ATOM 1138 C CA . LEU A 1 145 ? 11.867 -29.656 21.734 1 39 145 LEU A CA 1
ATOM 1139 C C . LEU A 1 145 ? 13.297 -30.172 21.844 1 39 145 LEU A C 1
ATOM 1141 O O . LEU A 1 145 ? 13.555 -31.156 22.547 1 39 145 LEU A O 1
ATOM 1145 N N . LYS A 1 146 ? 14.234 -29.578 21.078 1 41.28 146 LYS A N 1
ATOM 1146 C CA . LYS A 1 146 ? 15.609 -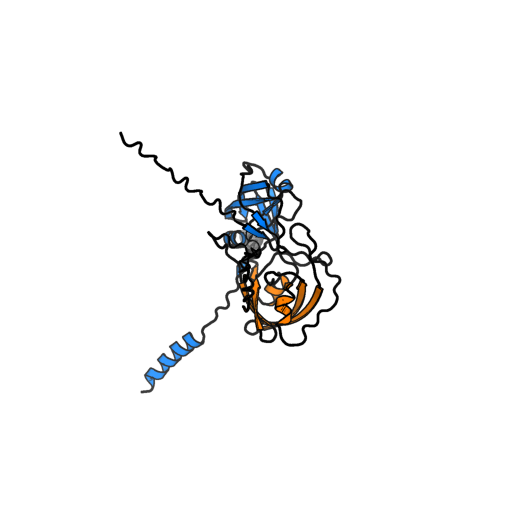30.031 21.219 1 41.28 146 LYS A CA 1
ATOM 1147 C C . LYS A 1 146 ? 16.188 -29.641 22.578 1 41.28 146 LYS A C 1
ATOM 1149 O O . LYS A 1 146 ? 16.984 -30.391 23.156 1 41.28 146 LYS A O 1
ATOM 1154 N N . GLU A 1 147 ? 15.766 -28.547 23 1 40.34 147 GLU A N 1
ATOM 1155 C CA . GLU A 1 147 ? 16.281 -28.188 24.312 1 40.34 147 GLU A CA 1
ATOM 1156 C C . GLU A 1 147 ? 15.688 -29.078 25.406 1 40.34 147 GLU A C 1
ATOM 1158 O O . GLU A 1 147 ? 16.344 -29.375 26.406 1 40.34 147 GLU A O 1
ATOM 1163 N N . ASN A 1 148 ? 14.445 -29.438 25.203 1 43.91 148 ASN A N 1
ATOM 1164 C CA . ASN A 1 148 ? 13.852 -30.281 26.234 1 43.91 148 ASN A CA 1
ATOM 1165 C C . ASN A 1 148 ? 14.25 -31.75 26.047 1 43.91 148 ASN A C 1
ATOM 1167 O O . ASN A 1 148 ? 13.984 -32.594 26.922 1 43.91 148 ASN A O 1
ATOM 1171 N N . SER A 1 149 ? 14.484 -32.156 24.766 1 42.91 149 SER A N 1
ATOM 1172 C CA . SER A 1 149 ? 14.922 -33.531 24.594 1 42.91 149 SER A CA 1
ATOM 1173 C C . SER A 1 149 ? 16.266 -33.781 25.281 1 42.91 149 SER A C 1
ATOM 1175 O O . SER A 1 149 ? 16.516 -34.844 25.797 1 42.91 149 SER A O 1
ATOM 1177 N N . ASP A 1 150 ? 17.172 -32.75 25.203 1 42.34 150 ASP A N 1
ATOM 1178 C CA . ASP A 1 150 ? 18.469 -32.938 25.859 1 42.34 150 ASP A CA 1
ATOM 1179 C C . ASP A 1 150 ? 18.312 -33.031 27.375 1 42.34 150 ASP A C 1
ATOM 1181 O O . ASP A 1 150 ? 19.141 -33.656 28.047 1 42.34 150 ASP A O 1
ATOM 1185 N N . LEU A 1 151 ? 17.312 -32.344 27.859 1 41.66 151 LEU A N 1
ATOM 1186 C CA . LEU A 1 151 ? 17.172 -32.406 29.297 1 41.66 151 LEU A CA 1
ATOM 1187 C C . LEU A 1 151 ? 16.734 -33.812 29.75 1 41.66 151 LEU A C 1
ATOM 1189 O O . LEU A 1 151 ? 17.109 -34.25 30.844 1 41.66 151 LEU A O 1
ATOM 1193 N N . PHE A 1 152 ? 16 -34.469 28.844 1 42.78 152 PHE A N 1
ATOM 1194 C CA . PHE A 1 152 ? 15.492 -35.781 29.25 1 42.78 152 PHE A CA 1
ATOM 1195 C C . PHE A 1 152 ? 16.562 -36.844 29.094 1 42.78 152 PHE A C 1
ATOM 1197 O O . PHE A 1 152 ? 16.453 -37.938 29.672 1 42.78 152 PHE A O 1
ATOM 1204 N N . ASP A 1 153 ? 17.453 -36.625 28.125 1 43.56 153 ASP A N 1
ATOM 1205 C CA . ASP A 1 153 ? 18.391 -37.719 27.938 1 43.56 153 ASP A CA 1
ATOM 1206 C C . ASP A 1 153 ? 19.359 -37.812 29.125 1 43.56 153 ASP A C 1
ATOM 1208 O O . ASP A 1 153 ? 20.188 -38.719 29.188 1 43.56 153 ASP A O 1
ATOM 1212 N N . GLY A 1 154 ? 19.453 -36.719 29.859 1 41.38 154 GLY A N 1
ATOM 1213 C CA . GLY A 1 154 ? 20.453 -36.812 30.906 1 41.38 154 GLY A CA 1
ATOM 1214 C C . GLY A 1 154 ? 20.062 -37.75 32.031 1 41.38 154 GLY A C 1
ATOM 1215 O O . GLY A 1 154 ? 20.844 -38 32.969 1 41.38 154 GLY A O 1
ATOM 1216 N N . ILE A 1 155 ? 18.75 -37.969 32.188 1 41.19 155 ILE A N 1
ATOM 1217 C CA . ILE A 1 155 ? 18.5 -38.594 33.469 1 41.19 155 ILE A CA 1
ATOM 1218 C C . ILE A 1 155 ? 18.688 -40.125 33.344 1 41.19 155 ILE A C 1
ATOM 1220 O O . ILE A 1 155 ? 18.641 -40.844 34.312 1 41.19 155 ILE A O 1
ATOM 1224 N N . GLY A 1 156 ? 18.562 -40.719 32.062 1 36.31 156 GLY A N 1
ATOM 1225 C CA . GLY A 1 156 ? 18.484 -42.156 32.094 1 36.31 156 GLY A CA 1
ATOM 1226 C C . GLY A 1 156 ? 19.828 -42.844 32.25 1 36.31 156 GLY A C 1
ATOM 1227 O O . GLY A 1 156 ? 19.922 -44.062 32.219 1 36.31 156 GLY A O 1
ATOM 1228 N N . ASN A 1 157 ? 20.922 -42.094 32.312 1 31.03 157 ASN A N 1
ATOM 1229 C CA . ASN A 1 157 ? 22 -43 32.625 1 31.03 157 ASN A CA 1
ATOM 1230 C C . ASN A 1 157 ? 22.062 -43.344 34.125 1 31.03 157 ASN A C 1
ATOM 1232 O O . ASN A 1 157 ? 21.797 -42.469 34.938 1 31.03 157 ASN A O 1
ATOM 1236 N N . MET B 1 1 ? 49.781 -12.609 -54.281 1 26 1 MET B N 1
ATOM 1237 C CA . MET B 1 1 ? 49.875 -11.352 -53.531 1 26 1 MET B CA 1
ATOM 1238 C C . MET B 1 1 ? 48.594 -11.078 -52.75 1 26 1 MET B C 1
ATOM 1240 O O . MET B 1 1 ? 47.625 -10.562 -53.312 1 26 1 MET B O 1
ATOM 1244 N N . CYS B 1 2 ? 48.125 -12.055 -51.906 1 26.48 2 CYS B N 1
ATOM 1245 C CA . CYS B 1 2 ? 46.875 -12.484 -51.281 1 26.48 2 CYS B CA 1
ATOM 1246 C C . CYS B 1 2 ? 46.469 -11.516 -50.219 1 26.48 2 CYS B C 1
ATOM 1248 O O . CYS B 1 2 ? 47.094 -11.414 -49.156 1 26.48 2 CYS B O 1
ATOM 1250 N N . LYS B 1 3 ? 45.969 -10.289 -50.656 1 25.47 3 LYS B N 1
ATOM 1251 C CA . LYS B 1 3 ? 45.531 -9.133 -49.875 1 25.47 3 LYS B CA 1
ATOM 1252 C C . LYS B 1 3 ? 44.469 -9.523 -48.844 1 25.47 3 LYS B C 1
ATOM 1254 O O . LYS B 1 3 ? 43.406 -9.992 -49.188 1 25.47 3 LYS B O 1
ATOM 1259 N N . ASN B 1 4 ? 44.938 -10.07 -47.688 1 26.22 4 ASN B N 1
ATOM 1260 C CA . ASN B 1 4 ? 44.219 -10.445 -46.469 1 26.22 4 ASN B CA 1
ATOM 1261 C C . ASN B 1 4 ? 43.375 -9.289 -45.938 1 26.22 4 ASN B C 1
ATOM 1263 O O . ASN B 1 4 ? 43.906 -8.227 -45.625 1 26.22 4 ASN B O 1
ATOM 1267 N N . ARG B 1 5 ? 42.094 -9.211 -46.375 1 24.06 5 ARG B N 1
ATOM 1268 C CA . ARG B 1 5 ? 41 -8.32 -45.969 1 24.06 5 ARG B CA 1
ATOM 1269 C C . ARG B 1 5 ? 40.781 -8.336 -44.469 1 24.06 5 ARG B C 1
ATOM 1271 O O . ARG B 1 5 ? 40.219 -9.281 -43.938 1 24.06 5 ARG B O 1
ATOM 1278 N N . ARG B 1 6 ? 41.781 -7.93 -43.719 1 24.09 6 ARG B N 1
ATOM 1279 C CA . ARG B 1 6 ? 41.625 -7.879 -42.25 1 24.09 6 ARG B CA 1
ATOM 1280 C C . ARG B 1 6 ? 40.438 -7.012 -41.844 1 24.09 6 ARG B C 1
ATOM 1282 O O . ARG B 1 6 ? 40.469 -5.801 -42.062 1 24.09 6 ARG B O 1
ATOM 1289 N N . ILE B 1 7 ? 39.188 -7.52 -42.156 1 24.45 7 ILE B N 1
ATOM 1290 C CA . ILE B 1 7 ? 37.969 -6.871 -41.75 1 24.45 7 ILE B CA 1
ATOM 1291 C C . ILE B 1 7 ? 38.031 -6.496 -40.281 1 24.45 7 ILE B C 1
ATOM 1293 O O . ILE B 1 7 ? 38.406 -7.324 -39.438 1 24.45 7 ILE B O 1
ATOM 1297 N N . ASN B 1 8 ? 38.188 -5.246 -40 1 22.62 8 ASN B N 1
ATOM 1298 C CA . ASN B 1 8 ? 38.156 -4.465 -38.781 1 22.62 8 ASN B CA 1
ATOM 1299 C C . ASN B 1 8 ? 36.938 -4.801 -37.938 1 22.62 8 ASN B C 1
ATOM 1301 O O . ASN B 1 8 ? 35.781 -4.617 -38.375 1 22.62 8 ASN B O 1
ATOM 1305 N N . ALA B 1 9 ? 37.031 -5.887 -37.156 1 24.39 9 ALA B N 1
ATOM 1306 C CA . ALA B 1 9 ? 36.062 -6.258 -36.094 1 24.39 9 ALA B CA 1
ATOM 1307 C C . ALA B 1 9 ? 35.688 -5.055 -35.25 1 24.39 9 ALA B C 1
ATOM 1309 O O . ALA B 1 9 ? 36.562 -4.477 -34.562 1 24.39 9 ALA B O 1
ATOM 1310 N N . ILE B 1 10 ? 34.875 -4.148 -35.812 1 25.56 10 ILE B N 1
ATOM 1311 C CA . ILE B 1 10 ? 34.312 -3.059 -35 1 25.56 10 ILE B CA 1
ATOM 1312 C C . ILE B 1 10 ? 33.781 -3.6 -33.688 1 25.56 10 ILE B C 1
ATOM 1314 O O . ILE B 1 10 ? 32.938 -4.492 -33.656 1 25.56 10 ILE B O 1
ATOM 1318 N N . GLU B 1 11 ? 34.594 -3.693 -32.688 1 24.2 11 GLU B N 1
ATOM 1319 C CA . GLU B 1 11 ? 34.312 -3.934 -31.266 1 24.2 11 GLU B CA 1
ATOM 1320 C C . GLU B 1 11 ? 33.125 -3.094 -30.812 1 24.2 11 GLU B C 1
ATOM 1322 O O . GLU B 1 11 ? 33.188 -1.862 -30.812 1 24.2 11 GLU B O 1
ATOM 1327 N N . GLU B 1 12 ? 31.906 -3.377 -31.391 1 25.08 12 GLU B N 1
ATOM 1328 C CA . GLU B 1 12 ? 30.719 -2.717 -30.875 1 25.08 12 GLU B CA 1
ATOM 1329 C C . GLU B 1 12 ? 30.688 -2.715 -29.344 1 25.08 12 GLU B C 1
ATOM 1331 O O . GLU B 1 12 ? 30.844 -3.764 -28.719 1 25.08 12 GLU B O 1
ATOM 1336 N N . GLU B 1 13 ? 31.203 -1.691 -28.734 1 24.92 13 GLU B N 1
ATOM 1337 C CA . GLU B 1 13 ? 31.078 -1.3 -27.344 1 24.92 13 GLU B CA 1
ATOM 1338 C C . GLU B 1 13 ? 29.641 -1.495 -26.844 1 24.92 13 GLU B C 1
ATOM 1340 O O . GLU B 1 13 ? 28.688 -1.057 -27.5 1 24.92 13 GLU B O 1
ATOM 1345 N N . SER B 1 14 ? 29.344 -2.701 -26.344 1 26.92 14 SER B N 1
ATOM 1346 C CA . SER B 1 14 ? 28.156 -3.115 -25.609 1 26.92 14 SER B CA 1
ATOM 1347 C C . SER B 1 14 ? 27.672 -2.002 -24.688 1 26.92 14 SER B C 1
ATOM 1349 O O . SER B 1 14 ? 28.406 -1.531 -23.828 1 26.92 14 SER B O 1
ATOM 1351 N N . ASP B 1 15 ? 26.984 -1.053 -25.25 1 25 15 ASP B N 1
ATOM 1352 C CA . ASP B 1 15 ? 26.281 -0.038 -24.469 1 25 15 ASP B CA 1
ATOM 1353 C C . ASP B 1 15 ? 25.469 -0.673 -23.344 1 25 15 ASP B C 1
ATOM 1355 O O . ASP B 1 15 ? 24.625 -1.527 -23.594 1 25 15 ASP B O 1
ATOM 1359 N N . SER B 1 16 ? 26.125 -0.979 -22.234 1 25.05 16 SER B N 1
ATOM 1360 C CA . SER B 1 16 ? 25.547 -1.333 -20.938 1 25.05 16 SER B CA 1
ATOM 1361 C C . SER B 1 16 ? 24.328 -0.475 -20.625 1 25.05 16 SER B C 1
ATOM 1363 O O . SER B 1 16 ? 24.453 0.732 -20.406 1 25.05 16 SER B O 1
ATOM 1365 N N . GLU B 1 17 ? 23.266 -0.586 -21.453 1 22.67 17 GLU B N 1
ATOM 1366 C CA . GLU B 1 17 ? 22.031 0.1 -21.125 1 22.67 17 GLU B CA 1
ATOM 1367 C C . GLU B 1 17 ? 21.609 -0.169 -19.672 1 22.67 17 GLU B C 1
ATOM 1369 O O . GLU B 1 17 ? 21.375 -1.318 -19.297 1 22.67 17 GLU B O 1
ATOM 1374 N N . ASP B 1 18 ? 22.25 0.493 -18.781 1 23.08 18 ASP B N 1
ATOM 1375 C CA . ASP B 1 18 ? 21.859 0.564 -17.375 1 23.08 18 ASP B CA 1
ATOM 1376 C C . ASP B 1 18 ? 20.359 0.816 -17.234 1 23.08 18 ASP B C 1
ATOM 1378 O O . ASP B 1 18 ? 19.859 1.886 -17.609 1 23.08 18 ASP B O 1
ATOM 1382 N N . GLU B 1 19 ? 19.578 -0.021 -17.828 1 23.12 19 GLU B N 1
ATOM 1383 C CA . GLU B 1 19 ? 18.141 0.121 -17.562 1 23.12 19 GLU B CA 1
ATOM 1384 C C . GLU B 1 19 ? 17.875 0.304 -16.078 1 23.12 19 GLU B C 1
ATOM 1386 O O . GLU B 1 19 ? 18.281 -0.522 -15.258 1 23.12 19 GLU B O 1
ATOM 1391 N N . LEU B 1 20 ? 17.922 1.503 -15.664 1 22.14 20 LEU B N 1
ATOM 1392 C CA . LEU B 1 20 ? 17.422 1.935 -14.367 1 22.14 20 LEU B CA 1
ATOM 1393 C C . LEU B 1 20 ? 16.062 1.313 -14.062 1 22.14 20 LEU B C 1
ATOM 1395 O O . LEU B 1 20 ? 15.086 1.595 -14.758 1 22.14 20 LEU B O 1
ATOM 1399 N N . TYR B 1 21 ? 16 -0.023 -14.172 1 22.53 21 TYR B N 1
ATOM 1400 C CA . TYR B 1 21 ? 14.797 -0.653 -13.641 1 22.53 21 TYR B CA 1
ATOM 1401 C C . TYR B 1 21 ? 14.258 0.135 -12.453 1 22.53 21 TYR B C 1
ATOM 1403 O O . TYR B 1 21 ? 15.016 0.545 -11.57 1 22.53 21 TYR B O 1
ATOM 1411 N N . ILE B 1 22 ? 13.211 0.794 -12.664 1 27.08 22 ILE B N 1
ATOM 1412 C CA . ILE B 1 22 ? 12.375 1.409 -11.641 1 27.08 22 ILE B CA 1
ATOM 1413 C C . ILE B 1 22 ? 12.328 0.51 -10.406 1 27.08 22 ILE B C 1
ATOM 1415 O O . ILE B 1 22 ? 11.695 -0.549 -10.43 1 27.08 22 ILE B O 1
ATOM 1419 N N . GLY B 1 23 ? 13.477 -0.164 -10.016 1 26.64 23 GLY B N 1
ATOM 1420 C CA . GLY B 1 23 ? 13.68 -0.742 -8.695 1 26.64 23 GLY B CA 1
ATOM 1421 C C . GLY B 1 23 ? 12.898 -0.024 -7.609 1 26.64 23 GLY B C 1
ATOM 1422 O O . GLY B 1 23 ? 12.43 1.098 -7.809 1 26.64 23 GLY B O 1
ATOM 1423 N N . CYS B 1 24 ? 12.008 -0.882 -6.703 1 27.11 24 CYS B N 1
ATOM 1424 C CA . CYS B 1 24 ? 11.625 -0.323 -5.41 1 27.11 24 CYS B CA 1
ATOM 1425 C C . CYS B 1 24 ? 12.625 0.733 -4.957 1 27.11 24 CYS B C 1
ATOM 1427 O O . CYS B 1 24 ? 13.805 0.435 -4.77 1 27.11 24 CYS B O 1
ATOM 1429 N N . ILE B 1 25 ? 12.695 1.651 -5.742 1 30.02 25 ILE B N 1
ATOM 1430 C CA . ILE B 1 25 ? 13.602 2.768 -5.488 1 30.02 25 ILE B CA 1
ATOM 1431 C C . ILE B 1 25 ? 13.914 2.846 -3.994 1 30.02 25 ILE B C 1
ATOM 1433 O O . ILE B 1 25 ? 13.047 3.188 -3.188 1 30.02 25 ILE B O 1
ATOM 1437 N N . GLU B 1 26 ? 14.562 1.73 -3.52 1 30.98 26 GLU B N 1
ATOM 1438 C CA . GLU B 1 26 ? 15.297 1.894 -2.27 1 30.98 26 GLU B CA 1
ATOM 1439 C C . GLU B 1 26 ? 16.156 3.16 -2.289 1 30.98 26 GLU B C 1
ATOM 1441 O O . GLU B 1 26 ? 17 3.336 -3.17 1 30.98 26 GLU B O 1
ATOM 1446 N N . ASN B 1 27 ? 15.617 4.285 -2.215 1 33.06 27 ASN B N 1
ATOM 1447 C CA . ASN B 1 27 ? 16.562 5.344 -1.866 1 33.06 27 ASN B CA 1
ATOM 1448 C C . ASN B 1 27 ? 17.812 4.785 -1.186 1 33.06 27 ASN B C 1
ATOM 1450 O O . ASN B 1 27 ? 17.719 3.877 -0.359 1 33.06 27 ASN B O 1
ATOM 1454 N N . GLN B 1 28 ? 18.891 4.59 -1.859 1 37.06 28 GLN B N 1
ATOM 1455 C CA . GLN B 1 28 ? 20.188 4.223 -1.314 1 37.06 28 GLN B CA 1
ATOM 1456 C C . GLN B 1 28 ? 20.266 4.516 0.181 1 37.06 28 GLN B C 1
ATOM 1458 O O . GLN B 1 28 ? 20.984 3.836 0.918 1 37.06 28 GLN B O 1
ATOM 1463 N N . LYS B 1 29 ? 20.031 5.855 0.643 1 40.19 29 LYS B N 1
ATOM 1464 C CA . LYS B 1 29 ? 20.172 5.871 2.094 1 40.19 29 LYS B CA 1
ATOM 1465 C C . LYS B 1 29 ? 19.172 4.938 2.762 1 40.19 29 LYS B C 1
ATOM 1467 O O . LYS B 1 29 ? 19.562 3.914 3.336 1 40.19 29 LYS B O 1
ATOM 1472 N N . LYS B 1 30 ? 18 5.418 3.367 1 40.72 30 LYS B N 1
ATOM 1473 C CA . LYS B 1 30 ? 17.141 4.668 4.277 1 40.72 30 LYS B CA 1
ATOM 1474 C C . LYS B 1 30 ? 16.203 3.74 3.506 1 40.72 30 LYS B C 1
ATOM 1476 O O . LYS B 1 30 ? 15.25 4.199 2.869 1 40.72 30 LYS B O 1
ATOM 1481 N N . SER B 1 31 ? 16.672 2.68 2.674 1 46.25 31 SER B N 1
ATOM 1482 C CA . SER B 1 31 ? 15.758 1.61 2.279 1 46.25 31 SER B CA 1
ATOM 1483 C C . SER B 1 31 ? 14.508 1.6 3.152 1 46.25 31 SER B C 1
ATOM 1485 O O . SER B 1 31 ? 14.586 1.332 4.352 1 46.25 31 SER B O 1
ATOM 1487 N N . GLU B 1 32 ? 13.617 2.447 2.867 1 55.34 32 GLU B N 1
ATOM 1488 C CA . GLU B 1 32 ? 12.445 2.475 3.746 1 55.34 32 GLU B CA 1
ATOM 1489 C C . GLU B 1 32 ? 11.828 1.087 3.883 1 55.34 32 GLU B C 1
ATOM 1491 O O . GLU B 1 32 ? 11.969 0.247 2.992 1 55.34 32 GLU B O 1
ATOM 1496 N N . ASN B 1 33 ? 11.375 0.646 5.035 1 79.62 33 ASN B N 1
ATOM 1497 C CA . ASN B 1 33 ? 10.773 -0.522 5.664 1 79.62 33 ASN B CA 1
ATOM 1498 C C . ASN B 1 33 ? 9.523 -0.982 4.91 1 79.62 33 ASN B C 1
ATOM 1500 O O . ASN B 1 33 ? 8.703 -0.16 4.5 1 79.62 33 ASN B O 1
ATOM 1504 N N . SER B 1 34 ? 9.719 -2.082 4.086 1 92 34 SER B N 1
ATOM 1505 C CA . SER B 1 34 ? 8.547 -2.746 3.516 1 92 34 SER B CA 1
ATOM 1506 C C . SER B 1 34 ? 8.258 -4.059 4.234 1 92 34 SER B C 1
ATOM 1508 O O . SER B 1 34 ? 9.172 -4.738 4.703 1 92 34 SER B O 1
ATOM 1510 N N . TRP B 1 35 ? 7.016 -4.348 4.367 1 95.69 35 TRP B N 1
ATOM 1511 C CA . TRP B 1 35 ? 6.621 -5.672 4.832 1 95.69 35 TRP B CA 1
ATOM 1512 C C . TRP B 1 35 ? 6.512 -6.648 3.668 1 95.69 35 TRP B C 1
ATOM 1514 O O . TRP B 1 35 ? 5.723 -6.441 2.746 1 95.69 35 TRP B O 1
ATOM 1524 N N . MET B 1 36 ? 7.375 -7.676 3.721 1 97.06 36 MET B N 1
ATOM 1525 C CA . MET B 1 36 ? 7.383 -8.719 2.697 1 97.06 36 MET B CA 1
ATOM 1526 C C . MET B 1 36 ? 7 -10.07 3.291 1 97.06 36 MET B C 1
ATOM 1528 O O . MET B 1 36 ? 7.23 -10.32 4.477 1 97.06 36 MET B O 1
ATOM 1532 N N . VAL B 1 37 ? 6.422 -10.891 2.414 1 96.81 37 VAL B N 1
ATOM 1533 C CA . VAL B 1 37 ? 6.141 -12.273 2.807 1 96.81 37 VAL B CA 1
ATOM 1534 C C . VAL B 1 37 ? 6.512 -13.219 1.667 1 96.81 37 VAL B C 1
ATOM 1536 O O . VAL B 1 37 ? 6.297 -12.906 0.494 1 96.81 37 VAL B O 1
ATOM 1539 N N . ASN B 1 38 ? 7.133 -14.281 2.023 1 97.38 38 ASN B N 1
ATOM 1540 C CA . ASN B 1 38 ? 7.359 -15.352 1.059 1 97.38 38 ASN B CA 1
ATOM 1541 C C . ASN B 1 38 ? 6.18 -16.312 1.007 1 97.38 38 ASN B C 1
ATOM 1543 O O . ASN B 1 38 ? 5.809 -16.906 2.023 1 97.38 38 ASN B O 1
ATOM 1547 N N . LEU B 1 39 ? 5.633 -16.469 -0.207 1 97.56 39 LEU B N 1
ATOM 1548 C CA . LEU B 1 39 ? 4.52 -17.391 -0.407 1 97.56 39 LEU B CA 1
ATOM 1549 C C . LEU B 1 39 ? 4.902 -18.5 -1.387 1 97.56 39 LEU B C 1
ATOM 1551 O O . LEU B 1 39 ? 5.73 -18.281 -2.275 1 97.56 39 LEU B O 1
ATOM 1555 N N . ASN B 1 40 ? 4.32 -19.578 -1.152 1 97.38 40 ASN B N 1
ATOM 1556 C CA . ASN B 1 40 ? 4.5 -20.688 -2.09 1 97.38 40 ASN B CA 1
ATOM 1557 C C . ASN B 1 40 ? 3.35 -20.766 -3.092 1 97.38 40 ASN B C 1
ATOM 1559 O O . ASN B 1 40 ? 2.191 -20.922 -2.701 1 97.38 40 ASN B O 1
ATOM 1563 N N . LEU B 1 41 ? 3.678 -20.547 -4.352 1 97.62 41 LEU B N 1
ATOM 1564 C CA . LEU B 1 41 ? 2.729 -20.656 -5.453 1 97.62 41 LEU B CA 1
ATOM 1565 C C . LEU B 1 41 ? 2.91 -21.969 -6.199 1 97.62 41 LEU B C 1
ATOM 1567 O O . LEU B 1 41 ? 3.74 -22.062 -7.105 1 97.62 41 LEU B O 1
ATOM 1571 N N . ASN B 1 42 ? 2.072 -22.906 -5.914 1 92.88 42 ASN B N 1
ATOM 1572 C CA . ASN B 1 42 ? 2.178 -24.219 -6.566 1 92.88 42 ASN B CA 1
ATOM 1573 C C . ASN B 1 42 ? 3.621 -24.703 -6.598 1 92.88 42 ASN B C 1
ATOM 1575 O O . ASN B 1 42 ? 4.121 -25.109 -7.652 1 92.88 42 ASN B O 1
ATOM 1579 N N . GLY B 1 43 ? 4.379 -24.516 -5.543 1 90.81 43 GLY B N 1
ATOM 1580 C CA . GLY B 1 43 ? 5.73 -25.047 -5.422 1 90.81 43 GLY B CA 1
ATOM 1581 C C . GLY B 1 43 ? 6.801 -24 -5.652 1 90.81 43 GLY B C 1
ATOM 1582 O O . GLY B 1 43 ? 7.973 -24.219 -5.352 1 90.81 43 GLY B O 1
ATOM 1583 N N . LYS B 1 44 ? 6.453 -22.891 -6.16 1 95.38 44 LYS B N 1
ATOM 1584 C CA . LYS B 1 44 ? 7.391 -21.781 -6.363 1 95.38 44 LYS B CA 1
ATOM 1585 C C . LYS B 1 44 ? 7.301 -20.766 -5.227 1 95.38 44 LYS B C 1
ATOM 1587 O O . LYS B 1 44 ? 6.23 -20.219 -4.957 1 95.38 44 LYS B O 1
ATOM 1592 N N . ASN B 1 45 ? 8.469 -20.562 -4.629 1 97.12 45 ASN B N 1
ATOM 1593 C CA . ASN B 1 45 ? 8.516 -19.5 -3.633 1 97.12 45 ASN B CA 1
ATOM 1594 C C . ASN B 1 45 ? 8.609 -18.125 -4.289 1 97.12 45 ASN B C 1
ATOM 1596 O O . ASN B 1 45 ? 9.422 -17.906 -5.191 1 97.12 45 ASN B O 1
ATOM 1600 N N . GLN B 1 46 ? 7.738 -17.266 -3.854 1 98.38 46 GLN B N 1
ATOM 1601 C CA . GLN B 1 46 ? 7.668 -15.93 -4.418 1 98.38 46 GLN B CA 1
ATOM 1602 C C . GLN B 1 46 ? 7.469 -14.883 -3.326 1 98.38 46 GLN B C 1
ATOM 1604 O O . GLN B 1 46 ? 6.652 -15.07 -2.424 1 98.38 46 GLN B O 1
ATOM 1609 N N . LYS B 1 47 ? 8.219 -13.812 -3.389 1 98 47 LYS B N 1
ATOM 1610 C CA . LYS B 1 47 ? 8.102 -12.711 -2.441 1 98 47 LYS B CA 1
ATOM 1611 C C . LYS B 1 47 ? 6.984 -11.75 -2.854 1 98 47 LYS B C 1
ATOM 1613 O O . LYS B 1 47 ? 6.902 -11.352 -4.016 1 98 47 LYS B O 1
ATOM 1618 N N . PHE B 1 48 ? 6.109 -11.438 -1.885 1 98.12 48 PHE B N 1
ATOM 1619 C CA . PHE B 1 48 ? 5.023 -10.484 -2.072 1 98.12 48 PHE B CA 1
ATOM 1620 C C . PHE B 1 48 ? 5.152 -9.312 -1.102 1 98.12 48 PHE B C 1
ATOM 1622 O O . PHE B 1 48 ? 5.496 -9.508 0.066 1 98.12 48 PHE B O 1
ATOM 1629 N N . LYS B 1 49 ? 4.934 -8.156 -1.579 1 97.56 49 LYS B N 1
ATOM 1630 C CA . LYS B 1 49 ? 4.762 -7.004 -0.705 1 97.56 49 LYS B CA 1
ATOM 1631 C C . LYS B 1 49 ? 3.355 -6.957 -0.117 1 97.56 49 LYS B C 1
ATOM 1633 O O . LYS B 1 49 ? 2.371 -7.145 -0.836 1 97.56 49 LYS B O 1
ATOM 1638 N N . LEU B 1 50 ? 3.277 -6.812 1.216 1 97.69 50 LEU B N 1
ATOM 1639 C CA . LEU B 1 50 ? 1.988 -6.602 1.868 1 97.69 50 LEU B CA 1
ATOM 1640 C C . LEU B 1 50 ? 1.503 -5.172 1.669 1 97.69 50 LEU B C 1
ATOM 1642 O O . LEU B 1 50 ? 2.18 -4.219 2.068 1 97.69 50 LEU B O 1
ATOM 1646 N N . ASP B 1 51 ? 0.387 -5.035 1.075 1 96.88 51 ASP B N 1
ATOM 1647 C CA . ASP B 1 51 ? -0.114 -3.713 0.718 1 96.88 51 ASP B CA 1
ATOM 1648 C C . ASP B 1 51 ? -1.581 -3.557 1.11 1 96.88 51 ASP B C 1
ATOM 1650 O O . ASP B 1 51 ? -2.477 -3.881 0.327 1 96.88 51 ASP B O 1
ATOM 1654 N N . THR B 1 52 ? -1.804 -2.918 2.279 1 97 52 THR B N 1
ATOM 1655 C CA . THR B 1 52 ? -3.166 -2.73 2.764 1 97 52 THR B CA 1
ATOM 1656 C C . THR B 1 52 ? -3.889 -1.664 1.946 1 97 52 THR B C 1
ATOM 1658 O O . THR B 1 52 ? -5.113 -1.534 2.027 1 97 52 THR B O 1
ATOM 1661 N N . GLY B 1 53 ? -3.176 -0.876 1.114 1 96.62 53 GLY B N 1
ATOM 1662 C CA . GLY B 1 53 ? -3.793 0.113 0.245 1 96.62 53 GLY B CA 1
ATOM 1663 C C . GLY B 1 53 ? -4.23 -0.457 -1.092 1 96.62 53 GLY B C 1
ATOM 1664 O O . GLY B 1 53 ? -4.906 0.22 -1.87 1 96.62 53 GLY B O 1
ATOM 1665 N N . ALA B 1 54 ? -3.865 -1.643 -1.366 1 96.31 54 ALA B N 1
ATOM 1666 C CA . ALA B 1 54 ? -4.195 -2.268 -2.645 1 96.31 54 ALA B CA 1
ATOM 1667 C C . ALA B 1 54 ? -5.48 -3.084 -2.539 1 96.31 54 ALA B C 1
ATOM 1669 O O . ALA B 1 54 ? -5.664 -3.844 -1.586 1 96.31 54 ALA B O 1
ATOM 1670 N N . GLN B 1 55 ? -6.27 -2.961 -3.549 1 96.38 55 GLN B N 1
ATOM 1671 C CA . GLN B 1 55 ? -7.562 -3.635 -3.564 1 96.38 55 GLN B CA 1
ATOM 1672 C C . GLN B 1 55 ? -7.512 -4.898 -4.418 1 96.38 55 GLN B C 1
ATOM 1674 O O . GLN B 1 55 ? -8.555 -5.438 -4.801 1 96.38 55 GLN B O 1
ATOM 1679 N N . ALA B 1 56 ? -6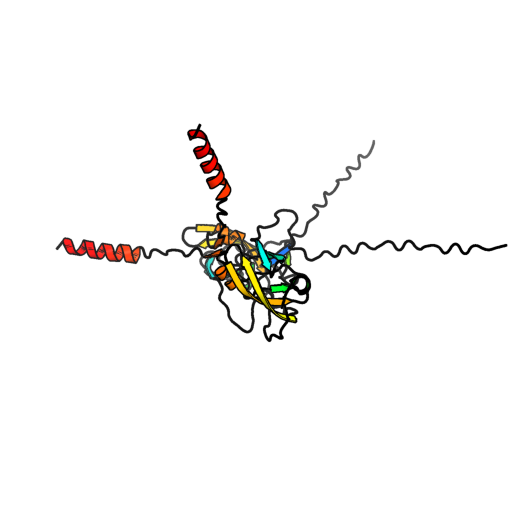.363 -5.375 -4.734 1 96 56 ALA B N 1
ATOM 1680 C CA . ALA B 1 56 ? -6.164 -6.586 -5.527 1 96 56 ALA B CA 1
ATOM 1681 C C . ALA B 1 56 ? -4.805 -7.215 -5.234 1 96 56 ALA B C 1
ATOM 1683 O O . ALA B 1 56 ? -3.875 -6.531 -4.805 1 96 56 ALA B O 1
ATOM 1684 N N . ASN B 1 57 ? -4.754 -8.57 -5.395 1 97.5 57 ASN B N 1
ATOM 1685 C CA . ASN B 1 57 ? -3.463 -9.227 -5.559 1 97.5 57 ASN B CA 1
ATOM 1686 C C . ASN B 1 57 ? -2.932 -9.07 -6.98 1 97.5 57 ASN B C 1
ATOM 1688 O O . ASN B 1 57 ? -3.686 -9.195 -7.949 1 97.5 57 ASN B O 1
ATOM 1692 N N . VAL B 1 58 ? -1.669 -8.766 -7.105 1 98.44 58 VAL B N 1
ATOM 1693 C CA . VAL B 1 58 ? -1.131 -8.5 -8.438 1 98.44 58 VAL B CA 1
ATOM 1694 C C . VAL B 1 58 ? 0.139 -9.32 -8.656 1 98.44 58 VAL B C 1
ATOM 1696 O O . VAL B 1 58 ? 0.996 -9.398 -7.77 1 98.44 58 VAL B O 1
ATOM 1699 N N . ILE B 1 59 ? 0.186 -9.945 -9.797 1 98.56 59 ILE B N 1
ATOM 1700 C CA . ILE B 1 59 ? 1.37 -10.703 -10.188 1 98.56 59 ILE B CA 1
ATOM 1701 C C . ILE B 1 59 ? 1.761 -10.352 -11.617 1 98.56 59 ILE B C 1
ATOM 1703 O O . ILE B 1 59 ? 0.911 -10.32 -12.508 1 98.56 59 ILE B O 1
ATOM 1707 N N . PRO B 1 60 ? 2.992 -9.992 -11.891 1 98.44 60 PRO B N 1
ATOM 1708 C CA . PRO B 1 60 ? 3.453 -9.805 -13.273 1 98.44 60 PRO B CA 1
ATOM 1709 C C . PRO B 1 60 ? 3.436 -11.094 -14.086 1 98.44 60 PRO B C 1
ATOM 1711 O O . PRO B 1 60 ? 3.738 -12.172 -13.555 1 98.44 60 PRO B O 1
ATOM 1714 N N . TYR B 1 61 ? 3.211 -10.961 -15.359 1 98.44 61 TYR B N 1
ATOM 1715 C CA . TYR B 1 61 ? 3.184 -12.117 -16.25 1 98.44 61 TYR B CA 1
ATOM 1716 C C . TYR B 1 61 ? 4.516 -12.859 -16.219 1 98.44 61 TYR B C 1
ATOM 1718 O O . TYR B 1 61 ? 4.543 -14.094 -16.234 1 98.44 61 TYR B O 1
ATOM 1726 N N . LYS B 1 62 ? 5.57 -12.117 -16.156 1 98.12 62 LYS B N 1
ATOM 1727 C CA . LYS B 1 62 ? 6.906 -12.711 -16.125 1 98.12 62 LYS B CA 1
ATOM 1728 C C . LYS B 1 62 ? 7.074 -13.641 -14.93 1 98.12 62 LYS B C 1
ATOM 1730 O O . LYS B 1 62 ? 7.773 -14.648 -15.008 1 98.12 62 LYS B O 1
ATOM 1735 N N . VAL B 1 63 ? 6.484 -13.359 -13.836 1 98.06 63 VAL B N 1
ATOM 1736 C CA . VAL B 1 63 ? 6.539 -14.18 -12.633 1 98.06 63 VAL B CA 1
ATOM 1737 C C . VAL B 1 63 ? 5.57 -15.352 -12.766 1 98.06 63 VAL B C 1
ATOM 1739 O O . VAL B 1 63 ? 5.918 -16.5 -12.445 1 98.06 63 VAL B O 1
ATOM 1742 N N . LEU B 1 64 ? 4.371 -15.102 -13.273 1 98.38 64 LEU B N 1
ATOM 1743 C CA . LEU B 1 64 ? 3.338 -16.125 -13.406 1 98.38 64 LEU B CA 1
ATOM 1744 C C . LEU B 1 64 ? 3.822 -17.266 -14.281 1 98.38 64 LEU B C 1
ATOM 1746 O O . LEU B 1 64 ? 3.52 -18.438 -14.008 1 98.38 64 LEU B O 1
ATOM 1750 N N . LYS B 1 65 ? 4.531 -16.938 -15.289 1 97.19 65 LYS B N 1
ATOM 1751 C CA . LYS B 1 65 ? 5 -17.938 -16.25 1 97.19 65 LYS B CA 1
ATOM 1752 C C . LYS B 1 65 ? 5.875 -18.984 -15.562 1 97.19 65 LYS B C 1
ATOM 1754 O O . LYS B 1 65 ? 6.047 -20.094 -16.078 1 97.19 65 LYS B O 1
ATOM 1759 N N . LEU B 1 66 ? 6.414 -18.641 -14.453 1 96.88 66 LEU B N 1
ATOM 1760 C CA . LEU B 1 66 ? 7.324 -19.531 -13.75 1 96.88 66 LEU B CA 1
ATOM 1761 C C . LEU B 1 66 ? 6.57 -20.391 -12.734 1 96.88 66 LEU B C 1
ATOM 1763 O O . LEU B 1 66 ? 7.156 -21.266 -12.102 1 96.88 66 LEU B O 1
ATOM 1767 N N . VAL B 1 67 ? 5.359 -20.078 -12.531 1 97.19 67 VAL B N 1
ATOM 1768 C CA . VAL B 1 67 ? 4.531 -20.844 -11.594 1 97.19 67 VAL B CA 1
ATOM 1769 C C . VAL B 1 67 ? 4.016 -22.109 -12.273 1 97.19 67 VAL B C 1
ATOM 1771 O O . VAL B 1 67 ? 3.5 -22.062 -13.398 1 97.19 67 VAL B O 1
ATOM 1774 N N . LYS B 1 68 ? 4.152 -23.188 -11.648 1 93 68 LYS B N 1
ATOM 1775 C CA . LYS B 1 68 ? 3.73 -24.469 -12.203 1 93 68 LYS B CA 1
ATOM 1776 C C . LYS B 1 68 ? 2.227 -24.672 -12.047 1 93 68 LYS B C 1
ATOM 1778 O O . LYS B 1 68 ? 1.588 -24 -11.234 1 93 68 LYS B O 1
ATOM 1783 N N . GLY B 1 69 ? 1.654 -25.562 -12.898 1 90.19 69 GLY B N 1
ATOM 1784 C CA . GLY B 1 69 ? 0.249 -25.922 -12.789 1 90.19 69 GLY B CA 1
ATOM 1785 C C . GLY B 1 69 ? -0.655 -25.062 -13.648 1 90.19 69 GLY B C 1
ATOM 1786 O O . GLY B 1 69 ? -0.198 -24.438 -14.609 1 90.19 69 GLY B O 1
ATOM 1787 N N . ASP B 1 70 ? -1.985 -25.141 -13.359 1 87.69 70 ASP B N 1
ATOM 1788 C CA . ASP B 1 70 ? -2.984 -24.422 -14.133 1 87.69 70 ASP B CA 1
ATOM 178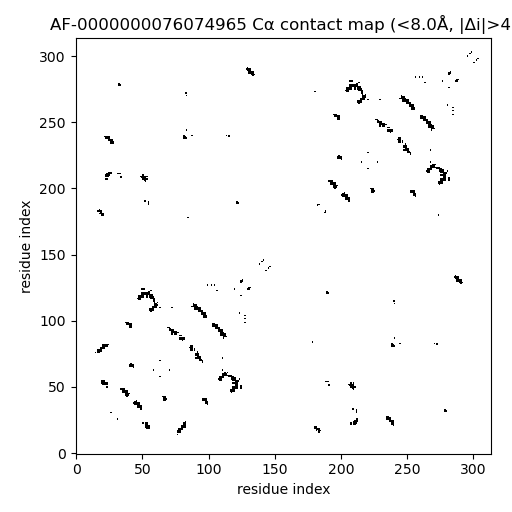9 C C . ASP B 1 70 ? -3.051 -22.953 -13.711 1 87.69 70 ASP B C 1
ATOM 1791 O O . ASP B 1 70 ? -3.709 -22.609 -12.727 1 87.69 70 ASP B O 1
ATOM 1795 N N . THR B 1 71 ? -2.287 -22.188 -14.414 1 93.94 71 THR B N 1
ATOM 1796 C CA . THR B 1 71 ? -2.262 -20.75 -14.195 1 93.94 71 THR B CA 1
ATOM 1797 C C . THR B 1 71 ? -2.791 -20 -15.422 1 93.94 71 THR B C 1
ATOM 1799 O O . THR B 1 71 ? -2.234 -18.984 -15.82 1 93.94 71 THR B O 1
ATOM 1802 N N . LYS B 1 72 ? -3.852 -20.547 -15.992 1 96.62 72 LYS B N 1
ATOM 1803 C CA . LYS B 1 72 ? -4.422 -19.938 -17.188 1 96.62 72 LYS B CA 1
ATOM 1804 C C . LYS B 1 72 ? -4.902 -18.516 -16.891 1 96.62 72 LYS B C 1
ATOM 1806 O O . LYS B 1 72 ? -5.547 -18.266 -15.875 1 96.62 72 LYS B O 1
ATOM 1811 N N . ILE B 1 73 ? -4.555 -17.688 -17.781 1 98.19 73 ILE B N 1
ATOM 1812 C CA . ILE B 1 73 ? -5.043 -16.328 -17.688 1 98.19 73 ILE B CA 1
ATOM 1813 C C . ILE B 1 73 ? -6.43 -16.219 -18.312 1 98.19 73 ILE B C 1
ATOM 1815 O O . ILE B 1 73 ? -6.613 -16.578 -19.484 1 98.19 73 ILE B O 1
ATOM 1819 N N . ILE B 1 74 ? -7.352 -15.75 -17.531 1 97.81 74 ILE B N 1
ATOM 1820 C CA . ILE B 1 74 ? -8.719 -15.586 -18.016 1 97.81 74 ILE B CA 1
ATOM 1821 C C . ILE B 1 74 ? -9.008 -14.109 -18.234 1 97.81 74 ILE B C 1
ATOM 1823 O O . ILE B 1 74 ? -8.586 -13.258 -17.453 1 97.81 74 ILE B O 1
ATOM 1827 N N . PRO B 1 75 ? -9.781 -13.82 -19.297 1 96.5 75 PRO B N 1
ATOM 1828 C CA . PRO B 1 75 ? -10.172 -12.422 -19.5 1 96.5 75 PRO B CA 1
ATOM 1829 C C . PRO B 1 75 ? -10.922 -11.836 -18.312 1 96.5 75 PRO B C 1
ATOM 1831 O O . PRO B 1 75 ? -11.719 -12.539 -17.672 1 96.5 75 PRO B O 1
ATOM 1834 N N . SER B 1 76 ? -10.547 -10.633 -18.031 1 93.25 76 SER B N 1
ATOM 1835 C CA . SER B 1 76 ? -11.188 -9.953 -16.906 1 93.25 76 SER B CA 1
ATOM 1836 C C . SER B 1 76 ? -11.594 -8.531 -17.281 1 93.25 76 SER B C 1
ATOM 1838 O O . SER B 1 76 ? -10.875 -7.852 -18.031 1 93.25 76 SER B O 1
ATOM 1840 N N . LYS B 1 77 ? -12.672 -8.055 -16.766 1 88.62 77 LYS B N 1
ATOM 1841 C CA . LYS B 1 77 ? -13.133 -6.688 -16.953 1 88.62 77 LYS B CA 1
ATOM 1842 C C . LYS B 1 77 ? -12.602 -5.762 -15.875 1 88.62 77 LYS B C 1
ATOM 1844 O O . LYS B 1 77 ? -12.852 -4.555 -15.898 1 88.62 77 LYS B O 1
ATOM 1849 N N . THR B 1 78 ? -11.805 -6.391 -15.047 1 86.81 78 THR B N 1
ATOM 1850 C CA . THR B 1 78 ? -11.258 -5.609 -13.938 1 86.81 78 THR B CA 1
ATOM 1851 C C . THR B 1 78 ? -10.234 -4.598 -14.453 1 86.81 78 THR B C 1
ATOM 1853 O O . THR B 1 78 ? -9.336 -4.949 -15.211 1 86.81 78 THR B O 1
ATOM 1856 N N . ARG B 1 79 ? -10.508 -3.307 -14.047 1 91.5 79 ARG B N 1
ATOM 1857 C CA . ARG B 1 79 ? -9.555 -2.248 -14.352 1 91.5 79 ARG B CA 1
ATOM 1858 C C . ARG B 1 79 ? -8.82 -1.794 -13.102 1 91.5 79 ARG B C 1
ATOM 1860 O O . ARG B 1 79 ? -9.438 -1.32 -12.148 1 91.5 79 ARG B O 1
ATOM 1867 N N . LEU B 1 80 ? -7.523 -2.061 -13.148 1 93.69 80 LEU B N 1
ATOM 1868 C CA . LEU B 1 80 ? -6.688 -1.591 -12.047 1 93.69 80 LEU B CA 1
ATOM 1869 C C . LEU B 1 80 ? -6.102 -0.218 -12.359 1 93.69 80 LEU B C 1
ATOM 1871 O O . LEU B 1 80 ? -5.629 0.023 -13.477 1 93.69 80 LEU B O 1
ATOM 1875 N N . VAL B 1 81 ? -6.199 0.648 -11.383 1 95.25 81 VAL B N 1
ATOM 1876 C CA . VAL B 1 81 ? -5.652 1.993 -11.531 1 95.25 81 VAL B CA 1
ATOM 1877 C C . VAL B 1 81 ? -4.652 2.268 -10.406 1 95.25 81 VAL B C 1
ATOM 1879 O O . VAL B 1 81 ? -4.828 1.795 -9.281 1 95.25 81 VAL B O 1
ATOM 1882 N N . THR B 1 82 ? -3.584 2.99 -10.773 1 95.56 82 THR B N 1
ATOM 1883 C CA . THR B 1 82 ? -2.611 3.404 -9.766 1 95.56 82 THR B CA 1
ATOM 1884 C C . THR B 1 82 ? -3.164 4.543 -8.914 1 95.56 82 THR B C 1
ATOM 1886 O O . THR B 1 82 ? -4.262 5.039 -9.172 1 95.56 82 THR B O 1
ATOM 1889 N N . TYR B 1 83 ? -2.33 4.918 -7.902 1 94.44 83 TYR B N 1
ATOM 1890 C CA . TYR B 1 83 ? -2.691 5.996 -6.992 1 94.44 83 TYR B CA 1
ATOM 1891 C C . TYR B 1 83 ? -2.965 7.289 -7.754 1 94.44 83 TYR B C 1
ATOM 1893 O O . TYR B 1 83 ? -3.875 8.039 -7.402 1 94.44 83 TYR B O 1
ATOM 1901 N N . SER B 1 84 ? -2.18 7.504 -8.867 1 93.31 84 SER B N 1
ATOM 1902 C CA . SER B 1 84 ? -2.324 8.727 -9.648 1 93.31 84 SER B CA 1
ATOM 1903 C C . SER B 1 84 ? -3.467 8.609 -10.656 1 93.31 84 SER B C 1
ATOM 1905 O O . SER B 1 84 ? -3.77 9.57 -11.367 1 93.31 84 SER B O 1
ATOM 1907 N N . GLY B 1 85 ? -4.055 7.441 -10.75 1 92.81 85 GLY B N 1
ATOM 1908 C CA . GLY B 1 85 ? -5.191 7.285 -11.641 1 92.81 85 GLY B CA 1
ATOM 1909 C C . GLY B 1 85 ? -4.824 6.66 -12.977 1 92.81 85 GLY B C 1
ATOM 1910 O O . GLY B 1 85 ? -5.676 6.516 -13.859 1 92.81 85 GLY B O 1
ATOM 1911 N N . GLU B 1 86 ? -3.646 6.32 -13.086 1 93.44 86 GLU B N 1
ATOM 1912 C CA . GLU B 1 86 ? -3.211 5.699 -14.336 1 93.44 86 GLU B CA 1
ATOM 1913 C C . GLU B 1 86 ? -3.752 4.277 -14.461 1 93.44 86 GLU B C 1
ATOM 1915 O O . GLU B 1 86 ? -3.691 3.496 -13.508 1 93.44 86 GLU B O 1
ATOM 1920 N N . LYS B 1 87 ? -4.262 3.982 -15.664 1 93.81 87 LYS B N 1
ATOM 1921 C CA . LYS B 1 87 ? -4.719 2.623 -15.938 1 93.81 87 LYS B CA 1
ATOM 1922 C C . LYS B 1 87 ? -3.539 1.689 -16.203 1 93.81 87 LYS B C 1
ATOM 1924 O O . LYS B 1 87 ? -2.656 2.004 -17 1 93.81 87 LYS B O 1
ATOM 1929 N N . MET B 1 88 ? -3.613 0.582 -15.594 1 95.38 88 MET B N 1
ATOM 1930 C CA . MET B 1 88 ? -2.52 -0.371 -15.758 1 95.38 88 MET B CA 1
ATOM 1931 C C . MET B 1 88 ? -2.812 -1.347 -16.891 1 95.38 88 MET B C 1
ATOM 1933 O O . MET B 1 88 ? -3.975 -1.602 -17.219 1 95.38 88 MET B O 1
ATOM 1937 N N . ASP B 1 89 ? -1.718 -1.832 -17.5 1 96.25 89 ASP B N 1
ATOM 1938 C CA . ASP B 1 89 ? -1.811 -2.863 -18.531 1 96.25 89 ASP B CA 1
ATOM 1939 C C . ASP B 1 89 ? -2.039 -4.238 -17.906 1 96.25 89 ASP B C 1
ATOM 1941 O O . ASP B 1 89 ? -1.085 -4.922 -17.531 1 96.25 89 ASP B O 1
ATOM 1945 N N . VAL B 1 90 ? -3.326 -4.668 -17.828 1 96.75 90 VAL B N 1
ATOM 1946 C CA . VAL B 1 90 ? -3.736 -5.926 -17.203 1 96.75 90 VAL B CA 1
ATOM 1947 C C . VAL B 1 90 ? -4.074 -6.945 -18.297 1 96.75 90 VAL B C 1
ATOM 1949 O O . VAL B 1 90 ? -4.891 -6.676 -19.172 1 96.75 90 VAL B O 1
ATOM 1952 N N . LEU B 1 91 ? -3.479 -8.117 -18.25 1 97.88 91 LEU B N 1
ATOM 1953 C CA . LEU B 1 91 ? -3.697 -9.172 -19.219 1 97.88 91 LEU B CA 1
ATOM 1954 C C . LEU B 1 91 ? -4.965 -9.961 -18.906 1 97.88 91 LEU B C 1
ATOM 1956 O O . LEU B 1 91 ? -5.582 -10.547 -19.797 1 97.88 91 LEU B O 1
ATOM 1960 N N . GLY B 1 92 ? -5.328 -9.953 -17.734 1 97.88 92 GLY B N 1
ATOM 1961 C CA . GLY B 1 92 ? -6.434 -10.734 -17.203 1 97.88 92 GLY B CA 1
ATOM 1962 C C . GLY B 1 92 ? -6.238 -11.125 -15.75 1 97.88 92 GLY B C 1
ATOM 1963 O O . GLY B 1 92 ? -5.621 -10.391 -14.977 1 97.88 92 GLY B O 1
ATOM 1964 N N . LYS B 1 93 ? -6.945 -12.156 -15.344 1 97.88 93 LYS B N 1
ATOM 1965 C CA . LYS B 1 93 ? -6.809 -12.688 -13.992 1 97.88 93 LYS B CA 1
ATOM 1966 C C . LYS B 1 93 ? -6.512 -14.18 -14.008 1 97.88 93 LYS B C 1
ATOM 1968 O O . LYS B 1 93 ? -6.676 -14.844 -15.039 1 97.88 93 LYS B O 1
ATOM 1973 N N . CYS B 1 94 ? -6.008 -14.672 -12.953 1 97.81 94 CYS B N 1
ATOM 1974 C CA . CYS B 1 94 ? -5.789 -16.109 -12.758 1 97.81 94 CYS B CA 1
ATOM 1975 C C . CYS B 1 94 ? -6.043 -16.5 -11.305 1 97.81 94 CYS B C 1
ATOM 1977 O O . CYS B 1 94 ? -6.195 -15.641 -10.445 1 97.81 94 CYS B O 1
ATOM 1979 N N . TYR B 1 95 ? -6.234 -17.766 -11.125 1 97.5 95 TYR B N 1
ATOM 1980 C CA . TYR B 1 95 ? -6.402 -18.328 -9.789 1 97.5 95 TYR B CA 1
ATOM 1981 C C . TYR B 1 95 ? -5.258 -19.281 -9.445 1 97.5 95 TYR B C 1
ATOM 1983 O O . TYR B 1 95 ? -4.895 -20.141 -10.242 1 97.5 95 TYR B O 1
ATOM 1991 N N . ILE B 1 96 ? -4.66 -19.031 -8.281 1 97.25 96 ILE B N 1
ATOM 1992 C CA . ILE B 1 96 ? -3.512 -19.828 -7.852 1 97.25 96 ILE B CA 1
ATOM 1993 C C . ILE B 1 96 ? -3.732 -20.328 -6.426 1 97.25 96 ILE B C 1
ATOM 1995 O O . ILE B 1 96 ? -4.262 -19.594 -5.582 1 97.25 96 ILE B O 1
ATOM 1999 N N . ASN B 1 97 ? -3.361 -21.594 -6.207 1 95.69 97 ASN B N 1
ATOM 2000 C CA . ASN B 1 97 ? -3.25 -22.047 -4.824 1 95.69 97 ASN B CA 1
ATOM 2001 C C . ASN B 1 97 ? -2.008 -21.469 -4.145 1 95.69 97 ASN B C 1
ATOM 2003 O O . ASN B 1 97 ? -0.886 -21.688 -4.602 1 95.69 97 ASN B O 1
ATOM 2007 N N . VAL B 1 98 ? -2.283 -20.719 -3.066 1 96.62 98 VAL B N 1
ATOM 2008 C CA . VAL B 1 98 ? -1.216 -20.062 -2.309 1 96.62 98 VAL B CA 1
ATOM 2009 C C . VAL B 1 98 ? -1.068 -20.75 -0.947 1 96.62 98 VAL B C 1
ATOM 2011 O O . VAL B 1 98 ? -2.051 -20.922 -0.221 1 96.62 98 VAL B O 1
ATOM 2014 N N . SER B 1 99 ? 0.139 -21.109 -0.678 1 94.88 99 SER B N 1
ATOM 2015 C CA . SER B 1 99 ? 0.402 -21.734 0.615 1 94.88 99 SER B CA 1
ATOM 2016 C C . SER B 1 99 ? 1.27 -20.844 1.494 1 94.88 99 SER B C 1
ATOM 2018 O O . SER B 1 99 ? 2.23 -20.234 1.015 1 94.88 99 SER B O 1
ATOM 2020 N N . HIS B 1 100 ? 0.904 -20.719 2.666 1 94.25 100 HIS B N 1
ATOM 2021 C CA . HIS B 1 100 ? 1.655 -20.031 3.707 1 94.25 100 HIS B CA 1
ATOM 2022 C C . HIS B 1 100 ? 1.529 -20.75 5.047 1 94.25 100 HIS B C 1
ATOM 2024 O O . HIS B 1 100 ? 0.432 -20.859 5.598 1 94.25 100 HIS B O 1
ATOM 2030 N N . LYS B 1 101 ? 2.676 -21.188 5.508 1 89 101 LYS B N 1
ATOM 2031 C CA . LYS B 1 101 ? 2.672 -22 6.723 1 89 101 LYS B CA 1
ATOM 2032 C C . LYS B 1 101 ? 1.686 -23.156 6.613 1 89 101 LYS B C 1
ATOM 2034 O O . LYS B 1 101 ? 1.804 -23.984 5.719 1 89 101 LYS B O 1
ATOM 2039 N N . ASP B 1 102 ? 0.613 -23.172 7.461 1 87.19 102 ASP B N 1
ATOM 2040 C CA . ASP B 1 102 ? -0.299 -24.312 7.477 1 87.19 102 ASP B CA 1
ATOM 2041 C C . ASP B 1 102 ? -1.595 -23.984 6.734 1 87.19 102 ASP B C 1
ATOM 2043 O O . ASP B 1 102 ? -2.572 -24.734 6.828 1 87.19 102 ASP B O 1
ATOM 2047 N N . LYS B 1 103 ? -1.488 -22.984 5.949 1 90.56 103 LYS B N 1
ATOM 2048 C CA . LYS B 1 103 ? -2.699 -22.578 5.242 1 90.56 103 LYS B CA 1
ATOM 2049 C C . LYS B 1 103 ? -2.508 -22.672 3.73 1 90.56 103 LYS B C 1
ATOM 2051 O O . LYS B 1 103 ? -1.428 -22.375 3.217 1 90.56 103 LYS B O 1
ATOM 2056 N N . ILE B 1 104 ? -3.586 -23.219 3.104 1 92.81 104 ILE B N 1
ATOM 2057 C CA . ILE B 1 104 ? -3.674 -23.172 1.648 1 92.81 104 ILE B CA 1
ATOM 2058 C C . ILE B 1 104 ? -4.945 -22.438 1.229 1 92.81 104 ILE B C 1
ATOM 2060 O O . ILE B 1 104 ? -6.039 -22.766 1.696 1 92.81 104 ILE B O 1
ATOM 2064 N N . GLU B 1 105 ? -4.762 -21.438 0.417 1 94.62 105 GLU B N 1
ATOM 2065 C CA . GLU B 1 105 ? -5.887 -20.641 -0.072 1 94.62 105 GLU B CA 1
ATOM 2066 C C . GLU B 1 105 ? -5.828 -20.484 -1.588 1 94.62 105 GLU B C 1
ATOM 2068 O O . GLU B 1 105 ? -4.762 -20.219 -2.148 1 94.62 105 GLU B O 1
ATOM 2073 N N . ARG B 1 106 ? -7.02 -20.719 -2.178 1 95.62 106 ARG B N 1
ATOM 2074 C CA . ARG B 1 106 ? -7.121 -20.375 -3.592 1 95.62 106 ARG B CA 1
ATOM 2075 C C . ARG B 1 106 ? -7.465 -18.891 -3.771 1 95.62 106 ARG B C 1
ATOM 2077 O O . ARG B 1 106 ? -8.508 -18.438 -3.311 1 95.62 106 ARG B O 1
ATOM 2084 N N . MET B 1 107 ? -6.582 -18.203 -4.449 1 96.5 107 MET B N 1
ATOM 2085 C CA . MET B 1 107 ? -6.746 -16.75 -4.52 1 96.5 107 MET B CA 1
ATOM 2086 C C . MET B 1 107 ? -6.699 -16.266 -5.965 1 96.5 107 MET B C 1
ATOM 2088 O O . MET B 1 107 ? -6.047 -16.875 -6.809 1 96.5 107 MET B O 1
ATOM 2092 N N . GLU B 1 108 ? -7.402 -15.148 -6.152 1 97.06 108 GLU B N 1
ATOM 2093 C CA . GLU B 1 108 ? -7.395 -14.453 -7.438 1 97.06 108 GLU B CA 1
ATOM 2094 C C . GLU B 1 108 ? -6.238 -13.461 -7.523 1 97.06 108 GLU B C 1
ATOM 2096 O O . GLU B 1 108 ? -5.98 -12.727 -6.57 1 97.06 108 GLU B O 1
ATOM 2101 N N . PHE B 1 109 ? -5.516 -13.5 -8.68 1 97.69 109 PHE B N 1
ATOM 2102 C CA . PHE B 1 109 ? -4.484 -12.516 -8.984 1 97.69 109 PHE B CA 1
ATOM 2103 C C . PHE B 1 109 ? -4.785 -11.805 -10.297 1 97.69 109 PHE B C 1
ATOM 2105 O O . PHE B 1 109 ? -5.129 -12.445 -11.297 1 97.69 109 PHE B O 1
ATOM 2112 N N . ALA B 1 110 ? -4.73 -10.453 -10.258 1 97.88 110 ALA B N 1
ATOM 2113 C CA . ALA B 1 110 ? -4.617 -9.734 -11.523 1 97.88 110 ALA B CA 1
ATOM 2114 C C . ALA B 1 110 ? -3.229 -9.914 -12.133 1 97.88 110 ALA B C 1
ATOM 2116 O O . ALA B 1 110 ? -2.217 -9.797 -11.438 1 97.88 110 ALA B O 1
ATOM 2117 N N . VAL B 1 111 ? -3.211 -10.203 -13.469 1 98.38 111 VAL B N 1
ATOM 2118 C CA . VAL B 1 111 ? -1.951 -10.414 -14.172 1 98.38 111 VAL B CA 1
ATOM 2119 C C . VAL B 1 111 ? -1.601 -9.172 -14.992 1 98.38 111 VAL B C 1
ATOM 2121 O O . VAL B 1 111 ? -2.348 -8.781 -15.891 1 98.38 111 VAL B O 1
ATOM 2124 N N . VAL B 1 112 ? -0.393 -8.594 -14.633 1 97.81 112 VAL B N 1
ATOM 2125 C CA . VAL B 1 112 ? -0.011 -7.375 -15.336 1 97.81 112 VAL B CA 1
ATOM 2126 C C . VAL B 1 112 ? 1.096 -7.684 -16.344 1 97.81 112 VAL B C 1
ATOM 2128 O O . VAL B 1 112 ? 1.837 -8.656 -16.188 1 97.81 112 VAL B O 1
ATOM 2131 N N . ASN B 1 113 ? 1.183 -6.789 -17.391 1 97.62 113 ASN B N 1
ATOM 2132 C CA . ASN B 1 113 ? 2.102 -7.031 -18.5 1 97.62 113 ASN B CA 1
ATOM 2133 C C . ASN B 1 113 ? 3.332 -6.133 -18.422 1 97.62 113 ASN B C 1
ATOM 2135 O O . ASN B 1 113 ? 3.775 -5.582 -19.422 1 97.62 113 ASN B O 1
ATOM 2139 N N . PHE B 1 114 ? 3.773 -5.766 -17.297 1 95.19 114 PHE B N 1
ATOM 2140 C CA . PHE B 1 114 ? 4.996 -5.012 -17.047 1 95.19 114 PHE B CA 1
ATOM 2141 C C . PHE B 1 114 ? 5.727 -5.562 -15.828 1 95.19 114 PHE B C 1
ATOM 2143 O O . PHE B 1 114 ? 5.16 -6.344 -15.055 1 95.19 114 PHE B O 1
ATOM 2150 N N . ASN B 1 115 ? 6.996 -5.258 -15.703 1 95.12 115 ASN B N 1
ATOM 2151 C CA . ASN B 1 115 ? 7.789 -5.707 -14.562 1 95.12 115 ASN B CA 1
ATOM 2152 C C . ASN B 1 115 ? 7.473 -4.902 -13.305 1 95.12 115 ASN B C 1
ATOM 2154 O O . ASN B 1 115 ? 7.461 -3.672 -13.336 1 95.12 115 ASN B O 1
ATOM 2158 N N . ALA B 1 116 ? 7.141 -5.648 -12.258 1 95.06 116 ALA B N 1
ATOM 2159 C CA . ALA B 1 116 ? 6.809 -5 -10.992 1 95.06 116 ALA B CA 1
ATOM 2160 C C . ALA B 1 116 ? 6.863 -5.988 -9.836 1 95.06 116 ALA B C 1
ATOM 2162 O O . ALA B 1 116 ? 7.027 -7.191 -10.047 1 95.06 116 ALA B O 1
ATOM 2163 N N . GLN B 1 117 ? 6.84 -5.434 -8.617 1 96.81 117 GLN B N 1
ATOM 2164 C CA . GLN B 1 117 ? 6.766 -6.219 -7.391 1 96.81 117 GLN B CA 1
ATOM 2165 C C . GLN B 1 117 ? 5.41 -6.914 -7.266 1 96.81 117 GLN B C 1
ATOM 2167 O O . GLN B 1 117 ? 4.371 -6.316 -7.555 1 96.81 117 GLN B O 1
ATOM 2172 N N . CYS B 1 118 ? 5.406 -8.203 -6.891 1 98.5 118 CYS B N 1
ATOM 2173 C CA . CYS B 1 118 ? 4.156 -8.875 -6.551 1 98.5 118 CYS B CA 1
ATOM 2174 C C . CYS B 1 118 ? 3.504 -8.227 -5.336 1 98.5 118 CYS B C 1
ATOM 2176 O O . CYS B 1 118 ? 4.184 -7.883 -4.367 1 98.5 118 CYS B O 1
ATOM 2178 N N . ILE B 1 119 ? 2.193 -8.086 -5.457 1 98.25 119 ILE B N 1
ATOM 2179 C CA . ILE B 1 119 ? 1.45 -7.395 -4.414 1 98.25 119 ILE B CA 1
ATOM 2180 C C . ILE B 1 119 ? 0.398 -8.328 -3.82 1 98.25 119 ILE B C 1
ATOM 2182 O O . ILE B 1 119 ? -0.301 -9.031 -4.555 1 98.25 119 ILE B O 1
ATOM 2186 N N . LEU B 1 120 ? 0.393 -8.414 -2.5 1 97.69 120 LEU B N 1
ATOM 2187 C CA . LEU B 1 120 ? -0.768 -8.938 -1.788 1 97.69 120 LEU B CA 1
ATOM 2188 C C . LEU B 1 120 ? -1.639 -7.797 -1.263 1 97.69 120 LEU B C 1
ATOM 2190 O O . LEU B 1 120 ? -1.187 -6.988 -0.45 1 97.69 120 LEU B O 1
ATOM 2194 N N . GLY B 1 121 ? -2.842 -7.738 -1.668 1 97.19 121 GLY B N 1
ATOM 2195 C CA . GLY B 1 121 ? -3.77 -6.707 -1.229 1 97.19 121 GLY B CA 1
ATOM 2196 C C . GLY B 1 121 ? -4.336 -6.969 0.153 1 97.19 121 GLY B C 1
ATOM 2197 O O . GLY B 1 121 ? -4.035 -7.988 0.773 1 97.19 121 GLY B O 1
ATOM 2198 N N . LEU B 1 122 ? -5.188 -6.043 0.556 1 96.94 122 LEU B N 1
ATOM 2199 C CA . LEU B 1 122 ? -5.707 -6.035 1.918 1 96.94 122 LEU B CA 1
ATOM 2200 C C . LEU B 1 122 ? -6.445 -7.336 2.227 1 96.94 122 LEU B C 1
ATOM 2202 O O . LEU B 1 122 ? -6.164 -7.988 3.236 1 96.94 122 LEU B O 1
ATOM 2206 N N . SER B 1 123 ? -7.32 -7.758 1.399 1 95.75 123 SER B N 1
ATOM 2207 C CA . SER B 1 123 ? -8.148 -8.93 1.657 1 95.75 123 SER B CA 1
ATOM 2208 C C . SER B 1 123 ? -7.297 -10.188 1.819 1 95.75 123 SER B C 1
ATOM 2210 O O . SER B 1 123 ? -7.555 -11.008 2.703 1 95.75 123 SER B O 1
ATOM 2212 N N . ALA B 1 124 ? -6.336 -10.312 0.984 1 95.75 124 ALA B N 1
ATOM 2213 C CA . ALA B 1 124 ? -5.461 -11.477 1.071 1 95.75 124 ALA B CA 1
ATOM 2214 C C . ALA B 1 124 ? -4.621 -11.438 2.344 1 95.75 124 ALA B C 1
ATOM 2216 O O . ALA B 1 124 ? -4.41 -12.469 2.99 1 95.75 124 ALA B O 1
ATOM 2217 N N . CYS B 1 125 ? -4.09 -10.25 2.658 1 95.81 125 CYS B N 1
ATOM 2218 C CA . CYS B 1 125 ? -3.336 -10.109 3.898 1 95.81 125 CYS B CA 1
ATOM 2219 C C . CYS B 1 125 ? -4.164 -10.562 5.098 1 95.81 125 CYS B C 1
ATOM 2221 O O . CYS B 1 125 ? -3.65 -11.242 5.988 1 95.81 125 CYS B O 1
ATOM 2223 N N . GLU B 1 126 ? -5.375 -10.156 5.082 1 94.38 126 GLU B N 1
ATOM 2224 C CA . GLU B 1 126 ? -6.277 -10.555 6.156 1 94.38 126 GLU B CA 1
ATOM 2225 C C . GLU B 1 126 ? -6.535 -12.062 6.129 1 94.38 126 GLU B C 1
ATOM 2227 O O . GLU B 1 126 ? -6.473 -12.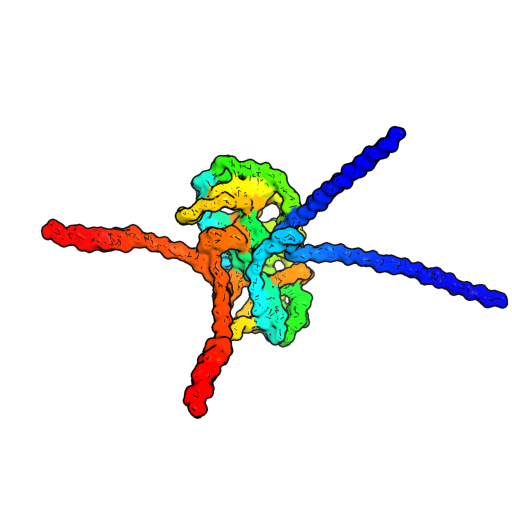727 7.164 1 94.38 126 GLU B O 1
ATOM 2232 N N . LYS B 1 127 ? -6.859 -12.547 4.984 1 93.31 127 LYS B N 1
ATOM 2233 C CA . LYS B 1 127 ? -7.191 -13.961 4.812 1 93.31 127 LYS B CA 1
ATOM 2234 C C . LYS B 1 127 ? -6.043 -14.852 5.273 1 93.31 127 LYS B C 1
ATOM 2236 O O . LYS B 1 127 ? -6.273 -15.914 5.852 1 93.31 127 LYS B O 1
ATOM 2241 N N . LEU B 1 128 ? -4.859 -14.477 5.066 1 94.69 128 LEU B N 1
ATOM 2242 C CA . LEU B 1 128 ? -3.684 -15.266 5.422 1 94.69 128 LEU B CA 1
ATOM 2243 C C . LEU B 1 128 ? -3.188 -14.898 6.816 1 94.69 128 LEU B C 1
ATOM 2245 O O . LEU B 1 128 ? -2.16 -15.406 7.27 1 94.69 128 LEU B O 1
ATOM 2249 N N . ASN B 1 129 ? -3.859 -14 7.488 1 93.31 129 ASN B N 1
ATOM 2250 C CA . ASN B 1 129 ? -3.523 -13.562 8.836 1 93.31 129 ASN B CA 1
ATOM 2251 C C . ASN B 1 129 ? -2.102 -13.008 8.914 1 93.31 129 ASN B C 1
ATOM 2253 O O . ASN B 1 129 ? -1.318 -13.414 9.773 1 93.31 129 ASN B O 1
ATOM 2257 N N . LEU B 1 130 ? -1.846 -12.133 8.031 1 95.44 130 LEU B N 1
ATOM 2258 C CA . LEU B 1 130 ? -0.492 -11.594 7.965 1 95.44 130 LEU B CA 1
ATOM 2259 C C . LEU B 1 130 ? -0.405 -10.25 8.68 1 95.44 130 LEU B C 1
ATOM 2261 O O . LEU B 1 130 ? 0.686 -9.812 9.047 1 95.44 130 LEU B O 1
ATOM 2265 N N . ILE B 1 131 ? -1.511 -9.539 8.758 1 95.62 131 ILE B N 1
ATOM 2266 C CA . ILE B 1 131 ? -1.586 -8.203 9.344 1 95.62 131 ILE B CA 1
ATOM 2267 C C . ILE B 1 131 ? -2.859 -8.086 10.18 1 95.62 131 ILE B C 1
ATOM 2269 O O . ILE B 1 131 ? -3.891 -8.664 9.844 1 95.62 131 ILE B O 1
ATOM 2273 N N . ASN B 1 132 ? -2.725 -7.277 11.273 1 94.31 132 ASN B N 1
ATOM 2274 C CA . ASN B 1 132 ? -3.885 -6.965 12.102 1 94.31 132 ASN B CA 1
ATOM 2275 C C . ASN B 1 132 ? -4.07 -5.461 12.266 1 94.31 132 ASN B C 1
ATOM 2277 O O . ASN B 1 132 ? -3.098 -4.723 12.438 1 94.31 132 ASN B O 1
ATOM 2281 N N . ARG B 1 133 ? -5.305 -5.125 12.102 1 93.44 133 ARG B N 1
ATOM 2282 C CA . ARG B 1 133 ? -5.637 -3.75 12.469 1 93.44 133 ARG B CA 1
ATOM 2283 C C . ARG B 1 133 ? -5.676 -3.58 13.984 1 93.44 133 ARG B C 1
ATOM 2285 O O . ARG B 1 133 ? -6.219 -4.426 14.695 1 93.44 133 ARG B O 1
ATOM 2292 N N . VAL B 1 134 ? -4.957 -2.566 14.484 1 89.06 134 VAL B N 1
ATOM 2293 C CA . VAL B 1 134 ? -5.047 -2.283 15.914 1 89.06 134 VAL B CA 1
ATOM 2294 C C . VAL B 1 134 ? -6.305 -1.469 16.203 1 89.06 134 VAL B C 1
ATOM 2296 O O . VAL B 1 134 ? -6.492 -0.386 15.648 1 89.06 134 VAL B O 1
ATOM 2299 N N . MET B 1 135 ? -7.391 -2.162 16.578 1 73.69 135 MET B N 1
ATOM 2300 C CA . MET B 1 135 ? -8.656 -1.494 16.875 1 73.69 135 MET B CA 1
ATOM 2301 C C . MET B 1 135 ? -8.578 -0.782 18.219 1 73.69 135 MET B C 1
ATOM 2303 O O . MET B 1 135 ? -7.887 -1.241 19.141 1 73.69 135 MET B O 1
ATOM 2307 N N . SER B 1 136 ? -8.648 0.514 18.266 1 56.53 136 SER B N 1
ATOM 2308 C CA . SER B 1 136 ? -8.805 1.195 19.547 1 56.53 136 SER B CA 1
ATOM 2309 C C . SER B 1 136 ? -9.945 0.589 20.359 1 56.53 136 SER B C 1
ATOM 2311 O O . SER B 1 136 ? -11.039 0.349 19.828 1 56.53 136 SER B O 1
ATOM 2313 N N . VAL B 1 137 ? -9.703 -0.4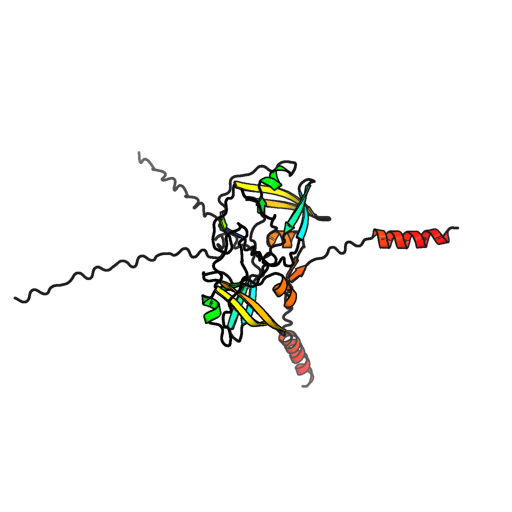38 21.156 1 48.38 137 VAL B N 1
ATOM 2314 C CA . VAL B 1 137 ? -10.75 -0.623 22.156 1 48.38 137 VAL B CA 1
ATOM 2315 C C . VAL B 1 137 ? -11.242 0.737 22.656 1 48.38 137 VAL B C 1
ATOM 2317 O O . VAL B 1 137 ? -10.508 1.479 23.297 1 48.38 137 VAL B O 1
ATOM 2320 N N . GLU B 1 138 ? -11.664 1.496 21.781 1 42 138 GLU B N 1
ATOM 2321 C CA . GLU B 1 138 ? -12.391 2.541 22.5 1 42 138 GLU B CA 1
ATOM 2322 C C . GLU B 1 138 ? -13.188 1.958 23.656 1 42 138 GLU B C 1
ATOM 2324 O O . GLU B 1 138 ? -14.117 1.176 23.438 1 42 138 GLU B O 1
ATOM 2329 N N . LYS B 1 139 ? -12.531 1.452 24.734 1 40.06 139 LYS B N 1
ATOM 2330 C CA . LYS B 1 139 ? -13.273 1.341 25.984 1 40.06 139 LYS B CA 1
ATOM 2331 C C . LYS B 1 139 ? -14.234 2.512 26.156 1 40.06 139 LYS B C 1
ATOM 2333 O O . LYS B 1 139 ? -13.805 3.658 26.297 1 40.06 139 LYS B O 1
ATOM 2338 N N . SER B 1 140 ? -15.289 2.523 25.516 1 34.38 140 SER B N 1
ATOM 2339 C CA . SER B 1 140 ? -16.359 3.291 26.125 1 34.38 140 SER B CA 1
ATOM 2340 C C . SER B 1 140 ? -16.297 3.193 27.656 1 34.38 140 SER B C 1
ATOM 2342 O O . SER B 1 140 ? -16.672 2.168 28.234 1 34.38 140 SER B O 1
ATOM 2344 N N . ALA B 1 141 ? -15.258 3.352 28.266 1 38.5 141 ALA B N 1
ATOM 2345 C CA . ALA B 1 141 ? -15.242 3.574 29.703 1 38.5 141 ALA B CA 1
ATOM 2346 C C . ALA B 1 141 ? -16.484 4.336 30.156 1 38.5 141 ALA B C 1
ATOM 2348 O O . ALA B 1 141 ? -16.75 4.445 31.359 1 38.5 141 ALA B O 1
ATOM 2349 N N . GLU B 1 142 ? -16.969 5.145 29.297 1 37.25 142 GLU B N 1
ATOM 2350 C CA . GLU B 1 142 ? -18.203 5.801 29.703 1 37.25 142 GLU B CA 1
ATOM 2351 C C . GLU B 1 142 ? -19.344 4.789 29.875 1 37.25 142 GLU B C 1
ATOM 2353 O O . GLU B 1 142 ? -20.297 5.035 30.609 1 37.25 142 GLU B O 1
ATOM 2358 N N . SER B 1 143 ? -19.297 3.717 29.047 1 40.91 143 SER B N 1
ATOM 2359 C CA . SER B 1 143 ? -20.344 2.74 29.312 1 40.91 143 SER B CA 1
ATOM 2360 C C . SER B 1 143 ? -20.031 1.908 30.547 1 40.91 143 SER B C 1
ATOM 2362 O O . SER B 1 143 ? -20.938 1.392 31.203 1 40.91 143 SER B O 1
ATOM 2364 N N . ILE B 1 144 ? -18.719 1.612 30.734 1 40.22 144 ILE B N 1
ATOM 2365 C CA . ILE B 1 144 ? -18.391 0.916 31.969 1 40.22 144 ILE B CA 1
ATOM 2366 C C . ILE B 1 144 ? -18.547 1.864 33.156 1 40.22 144 ILE B C 1
ATOM 2368 O O . ILE B 1 144 ? -19.062 1.473 34.219 1 40.22 144 ILE B O 1
ATOM 2372 N N . LEU B 1 145 ? -18.047 3.053 32.906 1 38.72 145 LEU B N 1
ATOM 2373 C CA . LEU B 1 145 ? -18.203 3.982 34.031 1 38.72 145 LEU B CA 1
ATOM 2374 C C . LEU B 1 145 ? -19.656 4.355 34.25 1 38.72 145 LEU B C 1
ATOM 2376 O O . LEU B 1 145 ? -20.094 4.578 35.375 1 38.72 145 LEU B O 1
ATOM 2380 N N . LYS B 1 146 ? -20.422 4.566 33.188 1 41.19 146 LYS B N 1
ATOM 2381 C CA . LYS B 1 146 ? -21.828 4.887 33.375 1 41.19 146 LYS B CA 1
ATOM 2382 C C . LYS B 1 146 ? -22.594 3.68 33.938 1 41.19 146 LYS B C 1
ATOM 2384 O O . LYS B 1 146 ? -23.516 3.834 34.75 1 41.19 146 LYS B O 1
ATOM 2389 N N . GLU B 1 147 ? -22.188 2.539 33.5 1 41.16 147 GLU B N 1
ATOM 2390 C CA . GLU B 1 147 ? -22.891 1.389 34.062 1 41.16 147 GLU B CA 1
ATOM 2391 C C . GLU B 1 147 ? -22.516 1.175 35.531 1 41.16 147 GLU B C 1
ATOM 2393 O O . GLU B 1 147 ? -23.359 0.766 36.344 1 41.16 147 GLU B O 1
ATOM 2398 N N . ASN B 1 148 ? -21.281 1.479 35.844 1 44.56 148 ASN B N 1
ATOM 2399 C CA . ASN B 1 148 ? -20.922 1.299 37.25 1 44.56 148 ASN B CA 1
ATOM 2400 C C . ASN B 1 148 ? -21.422 2.463 38.094 1 44.56 148 ASN B C 1
ATOM 2402 O O . ASN B 1 148 ? -21.375 2.393 39.344 1 44.56 148 ASN B O 1
ATOM 2406 N N . SER B 1 149 ? -21.5 3.668 37.469 1 42.25 149 SER B N 1
ATOM 2407 C CA . SER B 1 149 ? -22.031 4.758 38.281 1 42.25 149 SER B CA 1
ATOM 2408 C C . SER B 1 149 ? -23.469 4.484 38.719 1 42.25 149 SER B C 1
ATOM 2410 O O . SER B 1 149 ? -23.875 4.875 39.812 1 42.25 149 SER B O 1
ATOM 2412 N N . ASP B 1 150 ? -24.266 3.891 37.812 1 42.84 150 ASP B N 1
ATOM 2413 C CA . ASP B 1 150 ? -25.656 3.605 38.156 1 42.84 150 ASP B CA 1
ATOM 2414 C C . ASP B 1 150 ? -25.75 2.568 39.281 1 42.84 150 ASP B C 1
ATOM 2416 O O . ASP B 1 150 ? -26.703 2.555 40.031 1 42.84 150 ASP B O 1
ATOM 2420 N N . LEU B 1 151 ? -24.781 1.665 39.281 1 42.28 151 LEU B N 1
ATOM 2421 C CA . LEU B 1 151 ? -24.859 0.655 40.344 1 42.28 151 LEU B CA 1
ATOM 2422 C C . LEU B 1 151 ? -24.609 1.271 41.719 1 42.28 151 LEU B C 1
ATOM 2424 O O . LEU B 1 151 ? -25.188 0.842 42.719 1 42.28 151 LEU B O 1
ATOM 2428 N N . PHE B 1 152 ? -23.797 2.344 41.688 1 41.91 152 PHE B N 1
ATOM 2429 C CA . PHE B 1 152 ? -23.469 2.924 42.969 1 41.91 152 PHE B CA 1
ATOM 2430 C C . PHE B 1 152 ? -24.594 3.842 43.469 1 41.91 152 PHE B C 1
ATOM 2432 O O . PHE B 1 152 ? -24.672 4.156 44.656 1 41.91 152 PHE B O 1
ATOM 2439 N N . ASP B 1 153 ? -25.297 4.426 42.531 1 43.5 153 ASP B N 1
ATOM 2440 C CA . ASP B 1 153 ? -26.281 5.375 43.031 1 43.5 153 ASP B CA 1
ATOM 2441 C C . ASP B 1 153 ? -27.422 4.656 43.75 1 43.5 153 ASP B C 1
ATOM 2443 O O . ASP B 1 153 ? -28.312 5.297 44.312 1 43.5 153 ASP B O 1
ATOM 2447 N N . GLY B 1 154 ? -27.562 3.365 43.438 1 42.31 154 GLY B N 1
ATOM 2448 C CA . GLY B 1 154 ? -28.719 2.74 44.062 1 42.31 154 GLY B CA 1
ATOM 2449 C C . GLY B 1 154 ? -28.578 2.551 45.562 1 42.31 154 GLY B C 1
ATOM 2450 O O . GLY B 1 154 ? -29.531 2.127 46.219 1 42.31 154 GLY B O 1
ATOM 2451 N N . ILE B 1 155 ? -27.359 2.512 46.062 1 41.41 155 ILE B N 1
ATOM 2452 C CA . ILE B 1 155 ? -27.375 2.025 47.438 1 41.41 155 ILE B CA 1
ATOM 2453 C C . ILE B 1 155 ? -27.656 3.186 48.406 1 41.41 155 ILE B C 1
ATOM 2455 O O . ILE B 1 155 ? -27.844 2.979 49.594 1 41.41 155 ILE B O 1
ATOM 2459 N N . GLY B 1 156 ? -27.406 4.504 48 1 36.44 156 GLY B N 1
ATOM 2460 C CA . GLY B 1 156 ? -27.484 5.48 49.094 1 36.44 156 GLY B CA 1
ATOM 2461 C C . GLY B 1 156 ? -28.906 5.902 49.406 1 36.44 156 GLY B C 1
ATOM 2462 O O . GLY B 1 156 ? -29.109 6.762 50.281 1 36.44 156 GLY B O 1
ATOM 2463 N N . ASN B 1 157 ? -29.922 5.398 48.719 1 31.12 157 ASN B N 1
ATOM 2464 C CA . ASN B 1 157 ? -31.125 5.914 49.375 1 31.12 157 ASN B CA 1
ATOM 2465 C C . ASN B 1 157 ? -31.5 5.086 50.594 1 31.12 157 ASN B C 1
ATOM 2467 O O . ASN B 1 157 ? -31.297 3.869 50.594 1 31.12 157 ASN B O 1
#

InterPro domains:
  IPR021109 Aspartic peptidase domain superfamily [G3DSA:2.40.70.10] (20-148)
  IPR021109 Aspartic peptidase domain superfamily [SSF50630] (31-130)

Organism: Mytilus edulis (NCBI:txid6550)

pLDDT: mean 76.92, std 27.47, range [22.14, 98.62]

Secondary structure (DSSP, 8-state):
------------------EEEE---EESS------EEEEEETTEEEEEEE-TT-SS-EEEHHHHTTS-S----B---PEEEETT-PBP-EEEEEEEEEEETTEEEEEEEEEESS----EE-HHHHHHTT-EEE-------HHHHHHHHHHHHHTS--/---------------------------SSS-----EEEEEETTEEEEEEE-TT-SS-EEEHHHHTTS-S----B-----EE-TT-PBP-EEEEEEEEEEETTEEEEEEEEEESS----EE-HHHHHHTT-EEE-------HHHHHHHHHHHHHTS--

Nearest PDB structures (foldseek):
  1fmb-assembly1_A  TM=8.476E-01  e=1.271E-05  Equine infectious anemia virus
  4z2z-assembly1_B  TM=7.101E-01  e=3.051E-05  Saccharomyces cerevisiae S288C
  7d66-assembly2_I  TM=6.402E-01  e=6.146E-05  Toxoplasma gondii GT1
  4rgh-assembly1_A  TM=6.676E-01  e=1.564E-04  Homo sapiens
  5yq8-assembly2_D  TM=6.731E-01  e=8.501E-04  Leishmania major

Radius of gyration: 27.03 Å; Cα contacts (8 Å, |Δi|>4): 603; chains: 2; bounding box: 86×75×103 Å

Sequence (314 aa):
MCKNRRINAIEEESDSEDELYIGCIENQKKSENSWMVNLNLNGKNQKFKLDTGAQANVIPYKVLKLVKGDTKIIPSKTRLVTYSGEKMDVLGKCYINVSHKDKIERMEFAVVNFNAQCILGLSACEKLNLINRVMSVEKSAESILKENSDLFDGIGNMCKNRRINAIEEESDSEDELYIGCIENQKKSENSWMVNLNLNGKNQKFKLDTGAQANVIPYKVLKLVKGDTKIIPSKTRLVTYSGEKMDVLGKCYINVSHKDKIERMEFAVVNFNAQCILGLSACEKLNLINRVMSVEKSAESILKENSDLFDGIGN

Solvent-accessible surface area (backbone atoms only — not comparable to full-atom values): 17978 Å² total; per-residue (Å²): 136,85,79,76,78,75,74,71,73,70,70,68,70,73,75,71,64,34,37,38,43,36,47,34,30,41,42,77,81,49,90,63,83,68,51,70,46,77,33,31,35,61,83,34,79,44,68,26,38,43,16,35,45,15,61,49,26,35,36,23,44,81,59,53,73,69,38,55,76,80,63,63,74,38,85,56,71,63,37,44,24,33,62,88,58,50,73,57,66,64,73,18,29,31,53,46,55,37,35,50,92,95,41,78,44,81,42,68,30,41,27,27,76,55,92,56,82,29,35,34,6,28,67,54,34,49,73,69,55,41,50,41,76,50,70,74,73,68,66,57,50,62,58,52,46,49,54,52,48,57,60,58,62,63,65,75,110,136,83,80,76,79,75,74,76,77,74,75,73,75,77,74,75,75,75,69,76,63,82,50,84,47,48,26,80,80,72,55,68,76,68,52,70,46,76,33,31,36,60,84,36,79,43,69,26,36,43,19,37,41,13,55,51,27,36,37,23,45,82,59,53,72,69,38,56,77,82,64,62,73,37,86,55,89,76,46,46,23,35,60,91,62,49,75,57,65,64,72,19,28,30,53,44,54,36,34,50,92,95,42,78,43,80,41,69,30,41,27,27,77,55,92,58,82,30,34,32,8,30,67,55,34,48,74,68,55,43,48,40,75,49,69,74,74,69,66,55,48,63,57,53,46,48,54,52,49,56,62,58,62,64,65,76,112

Foldseek 3Di:
DDPPPPPPPPPPPVVPQAEWEDADDDDPPDDDDWDWDWKAWQNDTAIATEAQRGPFWADEPVRLVPHDDPFDFDADSYWYAYPVGDTFAWPHKGWTFIDDDPDTDIGIYTYGHDDDHTYDYNVRCVVNVPDDDDDPPPPPVVVVVVVVVVVVVPPPD/DPPPCPPDPPPPPPPPPPPPPPPVPCVVPCNDDWDWDWKAWQNDTAIATEAQPDPFWADEPVRLVPHDDPFDFDADPDWDADPVGHTFAWPHKGWTFIDDDPDTDIGIYTYGHDDDHTYDYNVRCVVVVPDDDDDPPPPCVVVVVVVVVVVVVPPPD